Protein AF-A0A562IGA5-F1 (afdb_monomer)

Foldseek 3Di:
DDDDDDPVRVVVVVVCCVVPNDDDDDDDDDDDDDDDDDDDDDPDDPPPDDDDDADPLVLLLVLLCVVVVPPPAVCVVPVDPVVDDEQDKDKDWDDVVVSLVVQLVVQLPPPPPDPVSNVVSVVCSVSSVVSSLLLQLCSVCCVVVVDPSVVSVVVSVVVVVVVVVVCVVDPCVPPVPPAFIKMKMKGFYPCCLVAVPKDKWFFQDPDCVLPPPPDDPVVSCVVCVVGTWRWRDWDDSDSRIIMTMTRHDGQKMKTWGDQPPKAQDWDDDPPFTKQFAADPSRHRPDIFTFDWDPDPDGPHTPLVVVQVRNCVVDPPDDRDDVVNSVVSRIDGIDMDMDGPDPDD

Mean predicted aligned error: 14.2 Å

Structure (mmCIF, N/CA/C/O backbone):
data_AF-A0A562IGA5-F1
#
_entry.id   AF-A0A562IGA5-F1
#
loop_
_atom_site.group_PDB
_atom_site.id
_atom_site.type_symbol
_atom_site.label_atom_id
_atom_site.label_alt_id
_atom_site.label_comp_id
_atom_site.label_asym_id
_atom_site.label_entity_id
_atom_site.label_seq_id
_atom_site.pdbx_PDB_ins_code
_atom_site.Cartn_x
_atom_site.Cartn_y
_atom_site.Cartn_z
_atom_site.occupancy
_atom_site.B_iso_or_equiv
_atom_site.auth_seq_id
_atom_site.auth_comp_id
_atom_site.auth_asym_id
_atom_site.auth_atom_id
_atom_site.pdbx_PDB_model_num
ATOM 1 N N . MET A 1 1 ? 5.637 -11.724 -60.892 1.00 37.25 1 MET A N 1
ATOM 2 C CA . MET A 1 1 ? 4.305 -11.991 -60.306 1.00 37.25 1 MET A CA 1
ATOM 3 C C . MET A 1 1 ? 3.938 -10.819 -59.409 1.00 37.25 1 MET A C 1
ATOM 5 O O . MET A 1 1 ? 4.469 -10.709 -58.314 1.00 37.25 1 MET A O 1
ATOM 9 N N . THR A 1 2 ? 3.131 -9.883 -59.899 1.00 38.53 2 THR A N 1
ATOM 10 C CA . THR A 1 2 ? 2.748 -8.659 -59.181 1.00 38.53 2 THR A CA 1
ATOM 11 C C . THR A 1 2 ? 1.548 -8.943 -58.277 1.00 38.53 2 THR A C 1
ATOM 13 O O . THR A 1 2 ? 0.421 -9.060 -58.750 1.00 38.53 2 THR A O 1
ATOM 16 N N . GLN A 1 3 ? 1.785 -9.092 -56.970 1.00 46.22 3 GLN A N 1
ATOM 17 C CA . GLN A 1 3 ? 0.701 -9.193 -55.991 1.00 46.22 3 GLN A CA 1
ATOM 18 C C . GLN A 1 3 ? -0.061 -7.866 -55.935 1.00 46.22 3 GLN A C 1
ATOM 20 O O . GLN A 1 3 ? 0.504 -6.810 -55.652 1.00 46.22 3 GLN A O 1
ATOM 25 N N . THR A 1 4 ? -1.357 -7.913 -56.228 1.00 50.91 4 THR A N 1
ATOM 26 C CA . THR A 1 4 ? -2.238 -6.749 -56.157 1.00 50.91 4 THR A CA 1
ATOM 27 C C . THR A 1 4 ? -2.492 -6.419 -54.686 1.00 50.91 4 THR A C 1
ATOM 29 O O . THR A 1 4 ? -3.147 -7.182 -53.979 1.00 50.91 4 THR A O 1
ATOM 32 N N . MET A 1 5 ? -1.948 -5.301 -54.198 1.00 67.19 5 MET A N 1
ATOM 33 C CA . MET A 1 5 ? -2.156 -4.880 -52.810 1.00 67.19 5 MET A CA 1
ATOM 34 C C . MET A 1 5 ? -3.632 -4.565 -52.540 1.00 67.19 5 MET A C 1
ATOM 36 O O . MET A 1 5 ? -4.318 -3.950 -53.363 1.00 67.19 5 MET A O 1
ATOM 40 N N . SER A 1 6 ? -4.107 -4.954 -51.354 1.00 78.12 6 SER A N 1
ATOM 41 C CA . SER A 1 6 ? -5.452 -4.631 -50.878 1.00 78.12 6 SER A CA 1
ATOM 42 C C . SER A 1 6 ? -5.651 -3.114 -50.749 1.00 78.12 6 SER A C 1
ATOM 44 O O . SER A 1 6 ? -4.695 -2.346 -50.612 1.00 78.12 6 SER A O 1
ATOM 46 N N . ALA A 1 7 ? -6.908 -2.659 -50.766 1.00 66.50 7 ALA A N 1
ATOM 47 C CA . ALA A 1 7 ? -7.235 -1.237 -50.638 1.00 66.50 7 ALA A CA 1
ATOM 48 C C . ALA A 1 7 ? -6.661 -0.610 -49.349 1.00 66.50 7 ALA A C 1
ATOM 50 O O . ALA A 1 7 ? -6.152 0.509 -49.395 1.00 66.50 7 ALA A O 1
ATOM 51 N N . GLY A 1 8 ? -6.654 -1.360 -48.240 1.00 62.78 8 GLY A N 1
ATOM 52 C CA . GLY A 1 8 ? -6.016 -0.945 -46.987 1.00 62.78 8 GLY A CA 1
ATOM 53 C C . GLY A 1 8 ? -4.488 -0.875 -47.079 1.00 62.78 8 GLY A C 1
ATOM 54 O O . GLY A 1 8 ? -3.894 0.079 -46.584 1.00 62.78 8 GLY A O 1
ATOM 55 N N . GLY A 1 9 ? -3.852 -1.819 -47.784 1.00 72.12 9 GLY A N 1
ATOM 56 C CA . GLY A 1 9 ? -2.403 -1.805 -48.015 1.00 72.12 9 GLY A CA 1
ATOM 57 C C . GLY A 1 9 ? -1.935 -0.583 -48.811 1.00 72.12 9 GLY A C 1
ATOM 58 O O . GLY A 1 9 ? -0.902 -0.000 -48.495 1.00 72.12 9 GLY A O 1
ATOM 59 N N . ARG A 1 10 ? -2.735 -0.130 -49.786 1.00 73.50 10 ARG A N 1
ATOM 60 C CA . ARG A 1 10 ? -2.453 1.101 -50.547 1.00 73.50 10 ARG A CA 1
ATOM 61 C C . ARG A 1 10 ? -2.580 2.363 -49.695 1.00 73.50 10 ARG A C 1
ATOM 63 O O . ARG A 1 10 ? -1.755 3.263 -49.824 1.00 73.50 10 ARG A O 1
ATOM 70 N N . LEU A 1 11 ? -3.579 2.415 -48.813 1.00 67.69 11 LEU A N 1
ATOM 71 C CA . LEU A 1 11 ? -3.790 3.559 -47.924 1.00 67.69 11 LEU A CA 1
ATOM 72 C C . LEU A 1 11 ? -2.650 3.688 -46.901 1.00 67.69 11 LEU A C 1
ATOM 74 O O . LEU A 1 11 ? -2.169 4.789 -46.647 1.00 67.69 11 LEU A O 1
ATOM 78 N N . LEU A 1 12 ? -2.187 2.557 -46.357 1.00 59.69 12 LEU A N 1
ATOM 79 C CA . LEU A 1 12 ? -1.045 2.512 -45.447 1.00 59.69 12 LEU A CA 1
ATOM 80 C C . LEU A 1 12 ? 0.246 2.951 -46.154 1.00 59.69 12 LEU A C 1
ATOM 82 O O . LEU A 1 12 ? 0.964 3.792 -45.624 1.00 59.69 12 LEU A O 1
ATOM 86 N N . ALA A 1 13 ? 0.506 2.443 -47.364 1.00 69.62 13 ALA A N 1
ATOM 87 C CA . ALA A 1 13 ? 1.685 2.809 -48.149 1.00 69.62 13 ALA A CA 1
ATOM 88 C C . ALA A 1 13 ? 1.714 4.307 -48.498 1.00 69.62 13 ALA A C 1
ATOM 90 O O . ALA A 1 13 ? 2.749 4.947 -48.341 1.00 69.62 13 ALA A O 1
ATOM 91 N N . GLN A 1 14 ? 0.573 4.896 -48.880 1.00 72.69 14 GLN A N 1
ATOM 92 C CA . GLN A 1 14 ? 0.470 6.341 -49.125 1.00 72.69 14 GLN A CA 1
ATO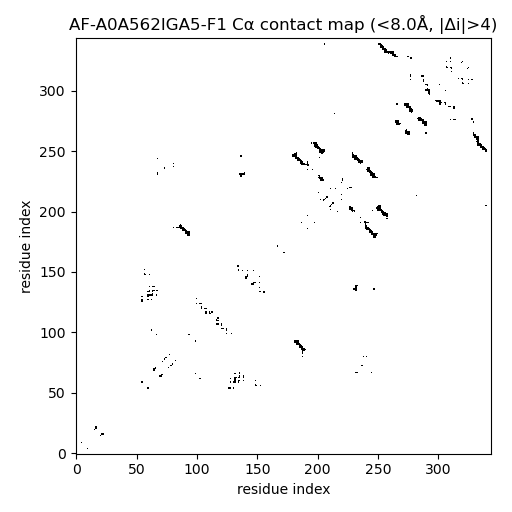M 93 C C . GLN A 1 14 ? 0.734 7.175 -47.868 1.00 72.69 14 GLN A C 1
ATOM 95 O O . GLN A 1 14 ? 1.379 8.219 -47.940 1.00 72.69 14 GLN A O 1
ATOM 100 N N . ARG A 1 15 ? 0.247 6.728 -46.704 1.00 70.00 15 ARG A N 1
ATOM 101 C CA . ARG A 1 15 ? 0.477 7.432 -45.436 1.00 70.00 15 ARG A CA 1
ATOM 102 C C . ARG A 1 15 ? 1.920 7.295 -44.960 1.00 70.00 15 ARG A C 1
ATOM 104 O O . ARG A 1 15 ? 2.452 8.262 -44.431 1.00 70.00 15 ARG A O 1
ATOM 111 N N . LEU A 1 16 ? 2.558 6.147 -45.192 1.00 60.16 16 LEU A N 1
ATOM 112 C CA . LEU A 1 16 ? 3.973 5.941 -44.885 1.00 60.16 16 LEU A CA 1
ATOM 113 C C . LEU A 1 16 ? 4.883 6.779 -45.793 1.00 60.16 16 LEU A C 1
ATOM 115 O O . LEU A 1 1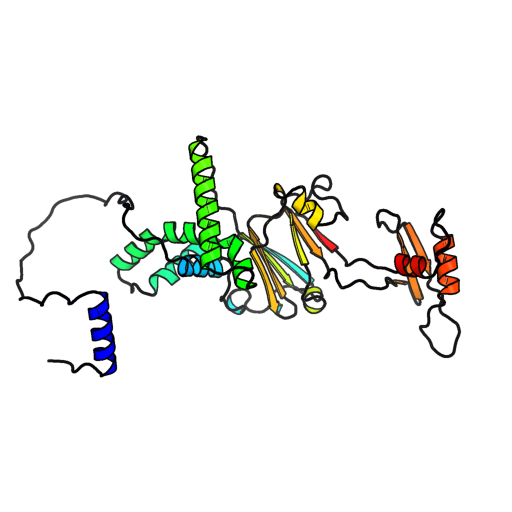6 ? 5.794 7.424 -45.286 1.00 60.16 16 LEU A O 1
ATOM 119 N N . ALA A 1 17 ? 4.609 6.830 -47.101 1.00 67.12 17 ALA A N 1
ATOM 120 C CA . ALA A 1 17 ? 5.390 7.621 -48.058 1.00 67.12 17 ALA A CA 1
ATOM 121 C C . ALA A 1 17 ? 5.339 9.129 -47.751 1.00 67.12 17 ALA A C 1
ATOM 123 O O . ALA A 1 17 ? 6.345 9.823 -47.863 1.00 67.12 17 ALA A O 1
ATOM 124 N N . ALA A 1 18 ? 4.196 9.630 -47.267 1.00 66.62 18 ALA A N 1
ATOM 125 C CA . ALA A 1 18 ? 4.059 11.020 -46.829 1.00 66.62 18 ALA A CA 1
ATOM 126 C C . ALA A 1 18 ? 4.878 11.361 -45.566 1.00 66.62 18 ALA A C 1
ATOM 128 O O . ALA A 1 18 ? 5.169 12.530 -45.331 1.00 66.62 18 ALA A O 1
ATOM 129 N N . VAL A 1 19 ? 5.227 10.361 -44.748 1.00 60.12 19 VAL A N 1
ATOM 130 C CA . VAL A 1 19 ? 5.958 10.545 -43.481 1.00 60.12 19 VAL A CA 1
ATOM 131 C C . VAL A 1 19 ? 7.453 10.260 -43.638 1.00 60.12 19 VAL A C 1
ATOM 133 O O . VAL A 1 19 ? 8.264 10.895 -42.972 1.00 60.12 19 VAL A O 1
ATOM 136 N N . LEU A 1 20 ? 7.825 9.319 -44.509 1.00 61.78 20 LEU A N 1
ATOM 137 C CA . LEU A 1 20 ? 9.194 8.801 -44.621 1.00 61.78 20 LEU A CA 1
ATOM 138 C C . LEU A 1 20 ? 9.892 9.153 -45.947 1.00 61.78 20 LEU A C 1
ATOM 140 O O . LEU A 1 20 ? 11.088 8.902 -46.072 1.00 61.78 20 LEU A O 1
ATOM 144 N N . GLY A 1 21 ? 9.184 9.761 -46.906 1.00 55.28 21 GLY A N 1
ATOM 145 C CA . GLY A 1 21 ? 9.674 9.969 -48.272 1.00 55.28 21 GLY A CA 1
ATOM 146 C C . GLY A 1 21 ? 9.635 8.686 -49.115 1.00 55.28 21 GLY A C 1
ATOM 147 O O . GLY A 1 21 ? 9.519 7.580 -48.582 1.00 55.28 21 GLY A O 1
ATOM 148 N N . ASP A 1 22 ? 9.694 8.827 -50.444 1.00 48.28 22 ASP A N 1
ATOM 149 C CA . ASP A 1 22 ? 9.668 7.678 -51.359 1.00 48.28 22 ASP A CA 1
ATOM 150 C C . ASP A 1 22 ? 10.958 6.840 -51.247 1.00 48.28 22 ASP A C 1
ATOM 152 O O . ASP A 1 22 ? 12.060 7.399 -51.228 1.00 48.28 22 ASP A O 1
ATOM 156 N N . PRO A 1 23 ? 10.863 5.497 -51.206 1.00 52.50 23 PRO A N 1
ATOM 157 C CA . PRO A 1 23 ? 12.040 4.641 -51.205 1.00 52.50 23 PRO A CA 1
ATOM 158 C C . PRO A 1 23 ? 12.754 4.686 -52.570 1.00 52.50 23 PRO A C 1
ATOM 160 O O . PRO A 1 23 ? 12.096 4.790 -53.610 1.00 52.50 23 PRO A O 1
ATOM 163 N N . PRO A 1 24 ? 14.094 4.561 -52.610 1.00 42.72 24 PRO A N 1
ATOM 164 C CA . PRO A 1 24 ? 14.826 4.531 -53.869 1.00 42.72 24 PRO A CA 1
ATOM 165 C C . PRO A 1 24 ? 14.447 3.296 -54.700 1.00 42.72 24 PRO A C 1
ATOM 167 O O . PRO A 1 24 ? 14.255 2.198 -54.173 1.00 42.72 24 PRO A O 1
ATOM 170 N N . ALA A 1 25 ? 14.354 3.487 -56.017 1.00 37.34 25 ALA A N 1
ATOM 171 C CA . ALA A 1 25 ? 14.032 2.438 -56.976 1.00 37.34 25 ALA A CA 1
ATOM 172 C C . ALA A 1 25 ? 15.044 1.280 -56.901 1.00 37.34 25 ALA A C 1
ATOM 174 O O . ALA A 1 25 ? 16.256 1.490 -56.978 1.00 37.34 25 ALA A O 1
ATOM 175 N N . ALA A 1 26 ? 14.538 0.051 -56.777 1.00 37.44 26 ALA A N 1
ATOM 176 C CA . ALA A 1 26 ? 15.343 -1.163 -56.782 1.00 37.44 26 ALA A CA 1
ATOM 177 C C . ALA A 1 26 ? 16.008 -1.362 -58.157 1.00 37.44 26 ALA A C 1
ATOM 179 O O . ALA A 1 26 ? 15.354 -1.731 -59.132 1.00 37.44 26 ALA A O 1
ATOM 180 N N . GLY A 1 27 ? 17.313 -1.100 -58.227 1.00 33.88 27 GLY A N 1
ATOM 181 C CA . GLY A 1 27 ? 18.157 -1.379 -59.383 1.00 33.88 27 GLY A CA 1
ATOM 182 C C . GLY A 1 27 ? 18.887 -2.715 -59.241 1.00 33.88 27 GLY A C 1
ATOM 183 O O . GLY A 1 27 ? 19.696 -2.865 -58.335 1.00 33.88 27 GLY A O 1
ATOM 184 N N . GLY A 1 28 ? 18.573 -3.638 -60.155 1.00 33.50 28 GLY A N 1
ATOM 185 C CA . GLY A 1 28 ? 19.465 -4.601 -60.820 1.00 33.50 28 GLY A CA 1
ATOM 186 C C . GLY A 1 28 ? 20.445 -5.450 -60.003 1.00 33.50 28 GLY A C 1
ATOM 187 O O . GLY A 1 28 ? 21.439 -4.951 -59.486 1.00 33.50 28 GLY A O 1
ATOM 188 N N . ASP A 1 29 ? 20.219 -6.766 -60.050 1.00 35.41 29 ASP A N 1
ATOM 189 C CA . ASP A 1 29 ? 21.146 -7.833 -59.666 1.00 35.41 29 ASP A CA 1
ATOM 190 C C . ASP A 1 29 ? 22.583 -7.622 -60.172 1.00 35.41 29 ASP A C 1
ATOM 192 O O . ASP A 1 29 ? 22.844 -7.520 -61.372 1.00 35.41 29 ASP A O 1
ATOM 196 N N . GLY A 1 30 ? 23.528 -7.675 -59.235 1.00 31.23 30 GLY A N 1
ATOM 197 C CA . GLY A 1 30 ? 24.957 -7.808 -59.488 1.00 31.23 30 GLY A CA 1
ATOM 198 C C . GLY A 1 30 ? 25.571 -8.743 -58.453 1.00 31.23 30 GLY A C 1
ATOM 199 O O . GLY A 1 30 ? 25.972 -8.314 -57.375 1.00 31.23 30 GLY A O 1
ATOM 200 N N . LEU A 1 31 ? 25.621 -10.037 -58.776 1.00 32.97 31 LEU A N 1
ATOM 201 C CA . LEU A 1 31 ? 26.362 -11.053 -58.028 1.00 32.97 31 LEU A CA 1
ATOM 202 C C . LEU A 1 31 ? 27.853 -10.679 -57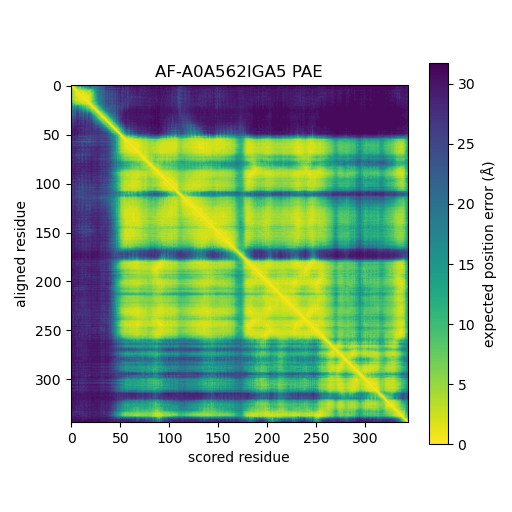.985 1.00 32.97 31 LEU A C 1
ATOM 204 O O . LEU A 1 31 ? 28.543 -10.765 -58.999 1.00 32.97 31 LEU A O 1
ATOM 208 N N . VAL A 1 32 ? 28.362 -10.312 -56.807 1.00 34.19 32 VAL A N 1
ATOM 209 C CA . VAL A 1 32 ? 29.804 -10.205 -56.541 1.00 34.19 32 VAL A CA 1
ATOM 210 C C . VAL A 1 32 ? 30.231 -11.382 -55.663 1.00 34.19 32 VAL A C 1
ATOM 212 O O . VAL A 1 32 ? 29.696 -11.602 -54.578 1.00 34.19 32 VAL A O 1
ATOM 215 N N . ALA A 1 33 ? 31.181 -12.162 -56.179 1.00 30.86 33 ALA A N 1
ATOM 216 C CA . ALA A 1 33 ? 31.779 -13.340 -55.553 1.00 30.86 33 ALA A CA 1
ATOM 217 C C . ALA A 1 33 ? 32.635 -12.993 -54.307 1.00 30.86 33 ALA A C 1
ATOM 219 O O . ALA A 1 33 ? 33.104 -11.860 -54.180 1.00 30.86 33 ALA A O 1
ATOM 220 N N . PRO A 1 34 ? 32.876 -13.950 -53.383 1.00 39.12 34 PRO A N 1
ATOM 221 C CA . PRO A 1 34 ? 33.462 -13.660 -52.078 1.00 39.12 34 PRO A CA 1
ATOM 222 C C . PRO A 1 34 ? 34.998 -13.624 -52.130 1.00 39.12 34 PRO A C 1
ATOM 224 O O . PRO A 1 34 ? 35.642 -14.612 -52.479 1.00 39.12 34 PRO A O 1
ATOM 227 N N . ALA A 1 35 ? 35.596 -12.505 -51.715 1.00 33.91 35 ALA A N 1
ATOM 228 C CA . ALA A 1 35 ? 37.025 -12.417 -51.412 1.00 33.91 35 ALA A CA 1
ATOM 229 C C . ALA A 1 35 ? 37.261 -12.667 -49.912 1.00 33.91 35 ALA A C 1
ATOM 231 O O . ALA A 1 35 ? 36.563 -12.130 -49.052 1.00 33.91 35 ALA A O 1
ATOM 232 N N . GLY A 1 36 ? 38.210 -13.553 -49.611 1.00 29.23 36 GLY A N 1
ATOM 233 C CA . GLY A 1 36 ? 38.414 -14.144 -48.293 1.00 29.23 36 GLY A CA 1
ATOM 234 C C . GLY A 1 36 ? 39.191 -13.311 -47.264 1.00 29.23 36 GLY A C 1
ATOM 235 O O . GLY A 1 36 ? 40.009 -12.464 -47.593 1.00 29.23 36 GLY A O 1
ATOM 236 N N . ARG A 1 37 ? 38.930 -13.692 -46.003 1.00 36.88 37 ARG A N 1
ATOM 237 C CA . ARG A 1 37 ? 39.769 -13.714 -44.782 1.00 36.88 37 ARG A CA 1
ATOM 238 C C . ARG A 1 37 ? 40.695 -12.528 -44.449 1.00 36.88 37 ARG A C 1
ATOM 240 O O . ARG A 1 37 ? 41.798 -12.434 -44.966 1.00 36.88 37 ARG A O 1
ATOM 247 N N . ALA A 1 38 ? 40.357 -11.853 -43.348 1.00 29.47 38 ALA A N 1
ATOM 248 C CA . ALA A 1 38 ? 41.222 -11.578 -42.184 1.00 29.47 38 ALA A CA 1
ATOM 249 C C . ALA A 1 38 ? 40.277 -11.205 -41.015 1.00 29.47 38 ALA A C 1
ATOM 251 O O . ALA A 1 38 ? 39.321 -10.472 -41.221 1.00 29.47 38 ALA A O 1
ATOM 252 N N . GLY A 1 39 ? 40.316 -11.837 -39.842 1.00 28.80 39 GLY A N 1
ATOM 253 C CA . GLY A 1 39 ? 41.332 -11.586 -38.823 1.00 28.80 39 GLY A CA 1
ATOM 254 C C . GLY A 1 39 ? 40.825 -10.535 -37.822 1.00 28.80 39 GLY A C 1
ATOM 255 O O . GLY A 1 39 ? 40.939 -9.350 -38.084 1.00 28.80 39 GLY A O 1
ATOM 256 N N . SER A 1 40 ? 40.258 -11.006 -36.703 1.00 35.75 40 SER A N 1
ATOM 257 C CA . SER A 1 40 ? 40.104 -10.329 -35.397 1.00 35.75 40 SER A CA 1
ATOM 258 C C . SER A 1 40 ? 39.633 -8.863 -35.335 1.00 35.75 40 SER A C 1
ATOM 260 O O . SER A 1 40 ? 40.421 -7.947 -35.542 1.00 35.75 40 SER A O 1
ATOM 262 N N . ALA A 1 41 ? 38.423 -8.652 -34.812 1.00 28.62 41 ALA A N 1
ATOM 263 C CA . ALA A 1 41 ? 38.168 -7.663 -33.760 1.00 28.62 41 ALA A CA 1
ATOM 264 C C . ALA A 1 41 ? 36.773 -7.905 -33.167 1.00 28.62 41 ALA A C 1
ATOM 266 O O . ALA A 1 41 ? 35.763 -7.794 -33.859 1.00 28.62 41 ALA A O 1
ATOM 267 N N . THR A 1 42 ? 36.709 -8.219 -31.874 1.00 31.41 42 THR A N 1
ATOM 268 C CA . THR A 1 42 ? 35.528 -7.924 -31.056 1.00 31.41 42 THR A CA 1
ATOM 269 C C . THR A 1 42 ? 35.176 -6.455 -31.298 1.00 31.41 42 THR A C 1
ATOM 271 O O . THR A 1 42 ? 36.068 -5.621 -31.108 1.00 31.41 42 THR A O 1
ATOM 274 N N . PRO A 1 43 ? 33.953 -6.080 -31.715 1.00 36.50 43 PRO A N 1
ATOM 275 C CA . PRO A 1 43 ? 33.607 -4.677 -31.697 1.00 36.50 43 PRO A CA 1
ATOM 276 C C . PRO A 1 43 ? 33.546 -4.281 -30.225 1.00 36.50 43 PRO A C 1
ATOM 278 O O . PRO A 1 43 ? 32.678 -4.711 -29.464 1.00 36.50 43 PRO A O 1
ATOM 281 N N . ALA A 1 44 ? 34.564 -3.523 -29.828 1.00 31.62 44 ALA A N 1
ATOM 282 C CA . ALA A 1 44 ? 34.576 -2.715 -28.633 1.00 31.62 44 ALA A CA 1
ATOM 283 C C . ALA A 1 44 ? 33.215 -2.034 -28.482 1.00 31.62 44 ALA A C 1
ATOM 285 O O . ALA A 1 44 ? 32.643 -1.585 -29.477 1.00 31.62 44 ALA A O 1
ATOM 286 N N . ALA A 1 45 ? 32.731 -1.983 -27.240 1.00 38.56 45 ALA A N 1
ATOM 287 C CA . ALA A 1 45 ? 31.571 -1.214 -26.824 1.00 38.56 45 ALA A CA 1
ATOM 288 C C . ALA A 1 45 ? 31.531 0.111 -27.593 1.00 38.56 45 ALA A C 1
ATOM 290 O O . ALA A 1 45 ? 32.326 1.023 -27.346 1.00 38.56 45 ALA A O 1
ATOM 291 N N . ALA A 1 46 ? 30.653 0.166 -28.593 1.00 34.09 46 ALA A N 1
ATOM 292 C CA . ALA A 1 46 ? 30.444 1.365 -29.364 1.00 34.09 46 ALA A CA 1
ATOM 293 C C . ALA A 1 46 ? 29.943 2.417 -28.378 1.00 34.09 46 ALA A C 1
ATOM 295 O O . ALA A 1 46 ? 28.945 2.203 -27.689 1.00 34.09 46 ALA A O 1
ATOM 296 N N . LYS A 1 47 ? 30.674 3.532 -28.287 1.00 38.12 47 LYS A N 1
ATOM 297 C CA . LYS A 1 47 ? 30.176 4.786 -27.721 1.00 38.12 47 LYS A CA 1
ATOM 298 C C . LYS A 1 47 ? 28.730 4.958 -28.189 1.00 38.12 47 LYS A C 1
ATOM 300 O O . LYS A 1 47 ? 28.517 5.151 -29.384 1.00 38.12 47 LYS A O 1
ATOM 305 N N . ALA A 1 48 ? 27.772 4.875 -27.265 1.00 37.75 48 ALA A N 1
ATOM 306 C CA . ALA A 1 48 ? 26.398 5.299 -27.494 1.00 37.75 48 ALA A CA 1
ATOM 307 C C . ALA A 1 48 ? 26.453 6.796 -27.827 1.00 37.75 48 ALA A C 1
ATOM 309 O O . ALA A 1 48 ? 26.610 7.648 -26.953 1.00 37.75 48 ALA A O 1
ATOM 310 N N . GLY A 1 49 ? 26.524 7.078 -29.125 1.00 34.91 49 GLY A N 1
ATOM 311 C CA . GLY A 1 49 ? 26.770 8.395 -29.674 1.00 34.91 49 GLY A CA 1
ATOM 312 C C . GLY A 1 49 ? 25.568 9.300 -29.464 1.00 34.91 49 GLY A C 1
ATOM 313 O O . GLY A 1 49 ? 24.422 8.895 -29.645 1.00 34.91 49 GLY A O 1
ATOM 314 N N . ALA A 1 50 ? 25.863 10.547 -29.109 1.00 41.00 50 ALA A N 1
ATOM 315 C CA . ALA A 1 50 ? 24.954 11.674 -29.201 1.00 41.00 50 ALA A CA 1
ATOM 316 C C . ALA A 1 50 ? 24.280 11.697 -30.587 1.00 41.00 50 ALA A C 1
ATOM 318 O O . ALA A 1 50 ? 24.931 11.989 -31.588 1.00 41.00 50 ALA A O 1
ATOM 319 N N . GLY A 1 51 ? 22.996 11.341 -30.648 1.00 47.88 51 GLY A N 1
ATOM 320 C CA . GLY A 1 51 ? 22.215 11.363 -31.888 1.00 47.88 51 GLY A CA 1
ATOM 321 C C . GLY A 1 51 ? 20.966 10.483 -31.886 1.00 47.88 51 GLY A C 1
ATOM 322 O O . GLY A 1 51 ? 20.070 10.722 -32.688 1.00 47.88 51 GLY A O 1
ATOM 323 N N . GLU A 1 52 ? 20.859 9.502 -30.988 1.00 58.44 52 GLU A N 1
ATOM 324 C CA . GLU A 1 52 ? 19.660 8.659 -30.911 1.00 58.44 52 GLU A CA 1
ATOM 325 C C . GLU A 1 52 ? 18.591 9.296 -30.001 1.00 58.44 52 GLU A C 1
ATOM 327 O O . GLU A 1 52 ? 18.894 9.611 -28.835 1.00 58.44 52 GLU A O 1
ATOM 332 N N . PRO A 1 53 ? 17.356 9.513 -30.506 1.00 65.88 53 PRO A N 1
ATOM 333 C CA . PRO A 1 53 ? 16.320 10.240 -29.781 1.00 65.88 53 PRO A CA 1
ATOM 334 C C . PRO A 1 53 ? 16.029 9.600 -28.415 1.00 65.88 53 PRO A C 1
ATOM 336 O O . PRO A 1 53 ? 16.197 8.388 -28.242 1.00 65.88 53 PRO A O 1
ATOM 339 N N . PRO A 1 54 ? 15.629 10.400 -27.410 1.00 76.38 54 PRO A N 1
ATOM 340 C CA . PRO A 1 54 ? 15.192 9.869 -26.128 1.00 76.38 54 PRO A CA 1
ATOM 341 C C . PRO A 1 54 ? 14.043 8.884 -26.291 1.00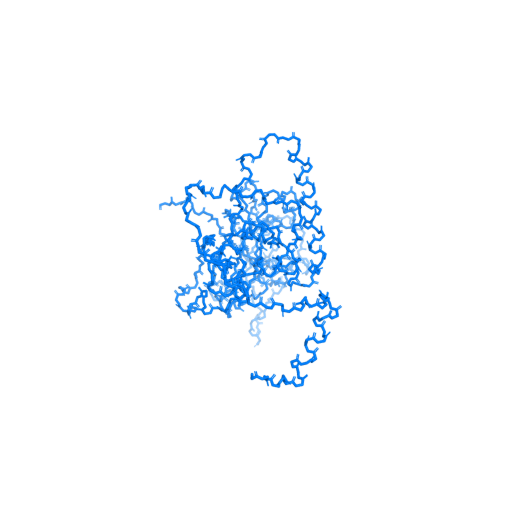 76.38 54 PRO A C 1
ATOM 343 O O . PRO A 1 54 ? 13.224 8.998 -27.205 1.00 76.38 54 PRO A O 1
ATOM 346 N N . LEU A 1 55 ? 14.012 7.897 -25.390 1.00 84.19 55 LEU A N 1
ATOM 347 C CA . LEU A 1 55 ? 12.883 6.989 -25.286 1.00 84.19 55 LEU A CA 1
ATOM 348 C C . LEU A 1 55 ? 11.628 7.846 -25.062 1.00 84.19 55 LEU A C 1
ATOM 350 O O . LEU A 1 55 ? 11.657 8.683 -24.160 1.00 84.19 55 LEU A O 1
ATOM 354 N N . PRO A 1 56 ? 10.553 7.676 -25.850 1.00 90.50 56 PRO A N 1
ATOM 355 C CA . PRO A 1 56 ? 9.343 8.459 -25.647 1.00 90.50 56 PRO A CA 1
ATOM 356 C C . PRO A 1 56 ? 8.810 8.296 -24.219 1.00 90.50 56 PRO A C 1
ATOM 358 O O . PRO A 1 56 ? 8.745 7.173 -23.714 1.00 90.50 56 PRO A O 1
ATOM 361 N N . ASP A 1 57 ? 8.363 9.388 -23.600 1.00 90.62 57 ASP A N 1
ATOM 362 C CA . ASP A 1 57 ? 7.958 9.421 -22.183 1.00 90.62 57 ASP A CA 1
ATOM 363 C C . ASP A 1 57 ? 6.871 8.399 -21.844 1.00 90.62 57 ASP A C 1
ATOM 365 O O . ASP A 1 57 ? 6.887 7.752 -20.797 1.00 90.62 57 ASP A O 1
ATOM 369 N N . TYR A 1 58 ? 5.932 8.197 -22.772 1.00 91.62 58 TYR A N 1
ATOM 370 C CA . TYR A 1 58 ? 4.904 7.172 -22.634 1.00 91.62 58 TYR A CA 1
ATOM 371 C C . TYR A 1 58 ? 5.501 5.765 -22.509 1.00 91.62 58 TYR A C 1
ATOM 373 O O . TYR A 1 58 ? 5.024 4.970 -21.702 1.00 91.62 58 TYR A O 1
ATOM 381 N N . VAL A 1 59 ? 6.557 5.453 -23.266 1.00 91.56 59 VAL A N 1
ATOM 382 C CA . VAL A 1 59 ? 7.219 4.144 -23.207 1.00 91.56 59 VAL A CA 1
ATOM 383 C C . VAL A 1 59 ? 7.954 3.989 -21.878 1.00 91.56 59 VAL A C 1
ATOM 385 O O . VAL A 1 59 ? 7.768 2.969 -21.219 1.00 91.56 59 VAL A O 1
ATOM 388 N N . ALA A 1 60 ? 8.707 5.004 -21.436 1.00 91.94 60 ALA A N 1
ATOM 389 C CA . ALA A 1 60 ? 9.358 4.995 -20.122 1.00 91.94 60 ALA A CA 1
ATOM 390 C C . ALA A 1 60 ? 8.341 4.757 -18.990 1.00 91.94 60 ALA A C 1
ATOM 392 O O . ALA A 1 60 ? 8.527 3.886 -18.138 1.00 91.94 60 ALA A O 1
ATOM 393 N N . HIS A 1 61 ? 7.205 5.456 -19.043 1.00 93.38 61 HIS A N 1
ATOM 394 C CA . HIS A 1 61 ? 6.124 5.304 -18.078 1.00 93.38 61 HIS A CA 1
ATOM 395 C C . HIS A 1 61 ? 5.470 3.910 -18.108 1.00 93.38 61 HIS A C 1
ATOM 397 O O . HIS A 1 61 ? 5.164 3.347 -17.055 1.00 93.38 61 HIS A O 1
ATOM 403 N N . VAL A 1 62 ? 5.244 3.326 -19.291 1.00 92.81 62 VAL A N 1
ATOM 404 C CA . VAL A 1 62 ? 4.691 1.963 -19.420 1.00 92.81 62 VAL A CA 1
ATOM 405 C C . VAL A 1 62 ? 5.657 0.915 -18.867 1.00 92.81 62 VAL A C 1
ATOM 407 O O . VAL A 1 62 ? 5.221 0.016 -18.147 1.00 92.81 62 VAL A O 1
AT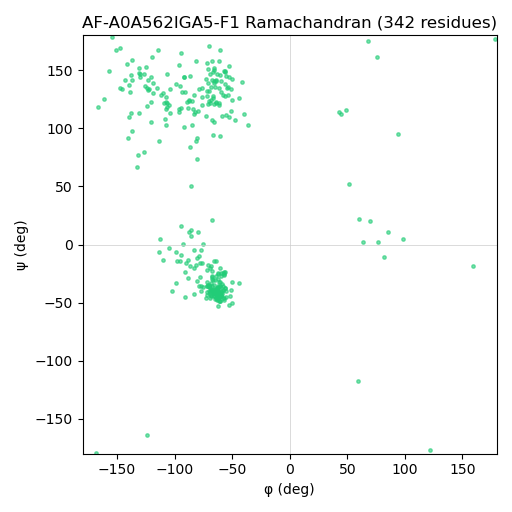OM 410 N N . LEU A 1 63 ? 6.958 1.048 -19.129 1.00 92.56 63 LEU A N 1
ATOM 411 C CA . LEU A 1 63 ? 7.967 0.158 -18.551 1.00 92.56 63 LEU A CA 1
ATOM 412 C C . LEU A 1 63 ? 7.979 0.260 -17.018 1.00 92.56 63 LEU A C 1
ATOM 414 O O . LEU A 1 63 ? 7.902 -0.762 -16.339 1.00 92.56 63 LEU A O 1
ATOM 418 N N . ALA A 1 64 ? 7.947 1.479 -16.469 1.00 93.31 64 ALA A N 1
ATOM 419 C CA . ALA A 1 64 ? 7.857 1.704 -15.025 1.00 93.31 64 ALA A CA 1
ATOM 420 C C . ALA A 1 64 ? 6.577 1.101 -14.409 1.00 93.31 64 ALA A C 1
ATOM 422 O O . ALA A 1 64 ? 6.591 0.557 -13.303 1.00 93.31 64 ALA A O 1
ATOM 423 N N . ARG A 1 65 ? 5.446 1.141 -15.128 1.00 94.38 65 ARG A N 1
ATOM 424 C CA . ARG A 1 65 ? 4.204 0.472 -14.705 1.00 94.38 65 ARG A CA 1
ATOM 425 C C . ARG A 1 65 ? 4.380 -1.038 -14.578 1.00 94.38 65 ARG A C 1
ATOM 427 O O . ARG A 1 65 ? 3.913 -1.611 -13.590 1.00 94.38 65 ARG A O 1
ATOM 434 N N . TRP A 1 66 ? 5.030 -1.678 -15.544 1.00 92.06 66 TRP A N 1
ATOM 435 C CA . TRP A 1 66 ? 5.295 -3.117 -15.501 1.00 92.06 66 TRP A CA 1
ATOM 436 C C . TRP A 1 66 ? 6.299 -3.503 -14.419 1.00 92.06 66 TRP A C 1
ATOM 438 O O . TRP A 1 66 ? 6.112 -4.536 -13.780 1.00 92.06 66 TRP A O 1
ATOM 448 N N . ASP A 1 67 ? 7.280 -2.650 -14.126 1.00 91.50 67 ASP A N 1
ATOM 449 C CA . ASP A 1 67 ? 8.199 -2.840 -12.996 1.00 91.50 67 ASP A CA 1
ATOM 450 C C . ASP A 1 67 ? 7.474 -2.826 -11.644 1.00 91.50 67 ASP A C 1
ATOM 452 O O . ASP A 1 67 ? 7.848 -3.532 -10.707 1.00 91.50 67 ASP A O 1
ATOM 456 N N . LEU A 1 68 ? 6.369 -2.084 -11.559 1.00 93.50 68 LEU A N 1
ATOM 457 C CA . LEU A 1 68 ? 5.443 -2.113 -10.428 1.00 93.50 68 LEU A CA 1
ATOM 458 C C . LEU A 1 68 ? 4.361 -3.190 -10.559 1.00 93.50 68 LEU A C 1
ATOM 460 O O . LEU A 1 68 ? 3.419 -3.215 -9.764 1.00 93.50 68 LEU A O 1
ATOM 464 N N . LEU A 1 69 ? 4.495 -4.103 -11.523 1.00 92.25 69 LEU A N 1
ATOM 465 C CA . LEU A 1 69 ? 3.601 -5.225 -11.819 1.00 92.25 69 LEU A CA 1
ATOM 466 C C . LEU A 1 69 ? 2.172 -4.802 -12.185 1.00 92.25 69 LEU A C 1
ATOM 468 O O . LEU A 1 69 ? 1.219 -5.568 -11.978 1.00 92.25 69 LEU A O 1
ATOM 472 N N . HIS A 1 70 ? 1.975 -3.562 -12.633 1.00 91.62 70 HIS A N 1
ATOM 473 C CA . HIS A 1 70 ? 0.693 -3.166 -13.203 1.00 91.62 70 HIS A CA 1
ATOM 474 C C . HIS A 1 70 ? 0.449 -3.939 -14.489 1.00 91.62 70 HIS A C 1
ATOM 476 O O . HIS A 1 70 ? 1.383 -4.385 -15.148 1.00 91.62 70 HIS A O 1
ATOM 482 N N . ASP A 1 71 ? -0.828 -4.144 -14.804 1.00 87.56 71 ASP A N 1
ATOM 483 C CA . ASP A 1 71 ? -1.264 -4.856 -16.008 1.00 87.56 71 ASP A CA 1
ATOM 484 C C . ASP A 1 71 ? -0.836 -6.338 -16.071 1.00 87.56 71 ASP A C 1
ATOM 486 O O . ASP A 1 71 ? -1.195 -7.044 -17.008 1.00 87.56 71 ASP A O 1
ATOM 490 N N . VAL A 1 72 ? -0.167 -6.850 -15.028 1.00 85.94 72 VAL A N 1
ATOM 491 C CA . VAL A 1 72 ? 0.075 -8.278 -14.807 1.00 85.94 72 VAL A CA 1
ATOM 492 C C . VAL A 1 72 ? -1.152 -8.877 -14.113 1.00 85.94 72 VAL A C 1
ATOM 494 O O . VAL A 1 72 ? -1.471 -8.487 -12.982 1.00 85.94 72 VAL A O 1
ATOM 497 N N . PRO A 1 73 ? -1.874 -9.823 -14.746 1.00 83.81 73 PRO A N 1
ATOM 498 C CA . PRO A 1 73 ? -3.049 -10.422 -14.129 1.00 83.81 73 PRO A CA 1
ATOM 499 C C . PRO A 1 73 ? -2.697 -11.114 -12.811 1.00 83.81 73 PRO A C 1
ATOM 501 O O . PRO A 1 73 ? -1.688 -11.810 -12.718 1.00 83.81 73 PRO A O 1
ATOM 504 N N . PHE A 1 74 ? -3.571 -10.986 -11.808 1.00 76.56 74 PHE A N 1
ATOM 505 C CA . PHE A 1 74 ? -3.320 -11.492 -10.452 1.00 76.56 74 PHE A CA 1
ATOM 506 C C . PHE A 1 74 ? -2.872 -12.958 -10.412 1.00 76.56 74 PHE A C 1
ATOM 508 O O . PHE A 1 74 ? -1.951 -13.287 -9.674 1.00 76.56 74 PHE A O 1
ATOM 515 N N . ARG A 1 75 ? -3.458 -13.809 -11.264 1.00 83.44 75 ARG A N 1
ATOM 516 C CA . ARG A 1 75 ? -3.126 -15.239 -11.380 1.00 83.44 75 ARG A CA 1
ATOM 517 C C . ARG A 1 75 ? -1.648 -15.523 -11.693 1.00 83.44 75 ARG A C 1
ATOM 519 O O . ARG A 1 75 ? -1.177 -16.614 -11.408 1.00 83.44 75 ARG A O 1
ATOM 526 N N . TYR A 1 76 ? -0.931 -14.565 -12.288 1.00 82.50 76 TYR A N 1
ATOM 527 C CA . TYR A 1 76 ? 0.506 -14.675 -12.560 1.00 82.50 76 TYR A CA 1
ATOM 528 C C . TYR A 1 76 ? 1.371 -14.225 -11.378 1.00 82.50 76 TYR A C 1
ATOM 530 O O . TYR A 1 76 ? 2.541 -14.580 -11.318 1.00 82.50 76 TYR A O 1
ATOM 538 N N . LEU A 1 77 ? 0.805 -13.461 -10.439 1.00 79.00 77 LEU A N 1
ATOM 539 C CA . LEU A 1 77 ? 1.481 -13.033 -9.212 1.00 79.00 77 LEU A CA 1
ATOM 540 C C . LEU A 1 77 ? 1.246 -14.034 -8.079 1.00 79.00 77 LEU A C 1
ATOM 542 O O . LEU A 1 77 ? 2.169 -14.411 -7.366 1.00 79.00 77 LEU A O 1
ATOM 546 N N . VAL A 1 78 ? -0.006 -14.465 -7.920 1.00 77.25 78 VAL A N 1
ATOM 547 C CA . VAL A 1 78 ? -0.437 -15.465 -6.946 1.00 77.25 78 VAL A CA 1
ATOM 548 C C . VAL A 1 78 ? -1.461 -16.369 -7.643 1.00 77.25 78 VAL A C 1
ATOM 550 O O . VAL A 1 78 ? -2.570 -15.907 -7.919 1.00 77.25 78 VAL A O 1
ATOM 553 N N . PRO A 1 79 ? -1.124 -17.642 -7.936 1.00 73.88 79 PRO A N 1
ATOM 554 C CA . PRO A 1 79 ? -2.014 -18.549 -8.667 1.00 73.88 79 PRO A CA 1
ATOM 555 C C . PRO A 1 79 ? -3.399 -18.711 -8.026 1.00 73.88 79 PRO A C 1
ATOM 557 O O . PRO A 1 79 ? -4.407 -18.704 -8.728 1.00 73.88 79 PRO A O 1
ATOM 560 N N . ASP A 1 80 ? -3.453 -18.795 -6.693 1.00 75.69 80 ASP A N 1
ATOM 561 C CA . ASP A 1 80 ? -4.687 -18.761 -5.904 1.00 75.69 80 ASP A CA 1
ATOM 562 C C . ASP A 1 80 ? -4.422 -18.049 -4.568 1.00 75.69 80 ASP A C 1
ATOM 564 O O . ASP A 1 80 ? -3.448 -18.339 -3.869 1.00 75.69 80 ASP A O 1
ATOM 568 N N . ALA A 1 81 ? -5.309 -17.130 -4.182 1.00 71.25 81 ALA A N 1
ATOM 569 C CA . ALA A 1 81 ? -5.255 -16.435 -2.898 1.00 71.25 81 ALA A CA 1
ATOM 570 C C . ALA A 1 81 ? -5.264 -17.391 -1.688 1.00 71.25 81 ALA A C 1
ATOM 572 O O . ALA A 1 81 ? -4.741 -17.037 -0.633 1.00 71.25 81 ALA A O 1
ATOM 573 N N . ARG A 1 82 ? -5.829 -18.598 -1.820 1.00 78.50 82 ARG A N 1
ATOM 574 C CA . ARG A 1 82 ? -5.857 -19.634 -0.772 1.00 78.50 82 ARG A CA 1
ATOM 575 C C . ARG A 1 82 ? -4.484 -20.234 -0.473 1.00 78.50 82 ARG A C 1
ATOM 577 O O . ARG A 1 82 ? -4.314 -20.814 0.593 1.00 78.50 82 ARG A O 1
ATOM 584 N N . LEU A 1 83 ? -3.512 -20.073 -1.373 1.00 77.88 83 LEU A N 1
ATOM 585 C CA . LEU A 1 83 ? -2.127 -20.495 -1.135 1.00 77.88 83 LEU A CA 1
ATOM 586 C C . LEU A 1 83 ? -1.418 -19.599 -0.110 1.00 77.88 83 LEU A C 1
ATOM 588 O O . LEU A 1 83 ? -0.407 -19.991 0.470 1.00 77.88 83 LEU A O 1
ATOM 592 N N . LEU A 1 84 ? -1.951 -18.401 0.146 1.00 83.81 84 LEU A N 1
ATOM 593 C CA . LEU A 1 84 ? -1.520 -17.575 1.264 1.00 83.81 84 LEU A CA 1
ATOM 594 C C . LEU A 1 84 ? -2.261 -18.031 2.534 1.00 83.81 84 LEU A C 1
ATOM 596 O O . LEU A 1 84 ? -3.496 -18.101 2.521 1.00 83.81 84 LEU A O 1
ATOM 600 N N . PRO A 1 85 ? -1.558 -18.307 3.649 1.00 87.06 85 PRO A N 1
ATOM 601 C CA . PRO A 1 85 ? -2.208 -18.608 4.921 1.00 87.06 85 PRO A CA 1
ATOM 602 C C . PRO A 1 85 ? -3.218 -17.514 5.311 1.00 87.06 85 PRO A C 1
ATOM 604 O O . PRO A 1 85 ? -2.995 -16.340 4.991 1.00 87.06 85 PRO A O 1
ATOM 607 N N . PRO A 1 86 ? -4.353 -17.865 5.940 1.00 88.69 86 PRO A N 1
ATOM 608 C CA . PRO A 1 86 ? -5.293 -16.861 6.428 1.00 88.69 86 PRO A CA 1
ATOM 609 C C . PRO A 1 86 ? -4.628 -16.008 7.509 1.00 88.69 86 PRO A C 1
ATOM 611 O O . PRO A 1 86 ? -3.790 -16.514 8.250 1.00 88.69 86 PRO A O 1
ATOM 614 N N . GLU A 1 87 ? -4.996 -14.727 7.565 1.00 91.00 87 GLU A N 1
ATOM 615 C CA . GLU A 1 87 ? -4.442 -13.748 8.510 1.00 91.00 87 GLU A CA 1
ATOM 616 C C . GLU A 1 87 ? -2.907 -13.716 8.509 1.00 91.00 87 GLU A C 1
ATOM 618 O O . GLU A 1 87 ? -2.249 -13.843 9.540 1.00 91.00 87 GLU A O 1
ATOM 623 N N . SER A 1 88 ? -2.322 -13.565 7.317 1.00 91.19 88 SER A N 1
ATOM 624 C CA . SER A 1 88 ? -0.870 -13.530 7.149 1.00 91.19 88 SER A CA 1
ATOM 625 C C . SER A 1 88 ? -0.397 -12.354 6.306 1.00 91.19 88 SER A C 1
ATOM 627 O O . SER A 1 88 ? -1.056 -11.915 5.361 1.00 91.19 88 SER A O 1
ATOM 629 N N . ILE A 1 89 ? 0.797 -11.870 6.644 1.00 91.56 89 ILE A N 1
ATOM 630 C CA . ILE A 1 89 ? 1.550 -10.888 5.871 1.00 91.56 89 ILE A CA 1
ATOM 631 C C . ILE A 1 89 ? 2.877 -11.513 5.439 1.00 91.56 89 ILE A C 1
ATOM 633 O O . ILE A 1 89 ? 3.582 -12.125 6.242 1.00 91.56 89 ILE A O 1
ATOM 637 N N . ARG A 1 90 ? 3.210 -11.401 4.152 1.00 90.69 90 ARG A N 1
ATOM 638 C CA . ARG A 1 90 ? 4.456 -11.920 3.578 1.00 90.69 90 ARG A CA 1
ATOM 639 C C . ARG A 1 90 ? 5.214 -10.800 2.896 1.00 90.69 90 ARG A C 1
ATOM 641 O O . ARG A 1 90 ? 4.712 -10.219 1.938 1.00 90.69 90 ARG A O 1
ATOM 648 N N . PHE A 1 91 ? 6.419 -10.536 3.377 1.00 92.19 91 PHE A N 1
ATOM 649 C CA . PHE A 1 91 ? 7.329 -9.554 2.801 1.00 92.19 91 PHE A CA 1
ATOM 650 C C . PHE A 1 91 ? 8.169 -10.188 1.694 1.00 92.19 91 PHE A C 1
ATOM 652 O O . PHE A 1 91 ? 8.530 -11.363 1.776 1.00 92.19 91 PHE A O 1
ATOM 659 N N . PHE A 1 92 ? 8.475 -9.416 0.658 1.00 91.88 92 PHE A N 1
ATOM 660 C CA . PHE A 1 92 ? 9.301 -9.853 -0.461 1.00 91.88 92 PHE A CA 1
ATOM 661 C C . PHE A 1 92 ? 10.063 -8.674 -1.076 1.00 91.88 92 PHE A C 1
ATOM 663 O O . PHE A 1 92 ? 9.772 -7.503 -0.827 1.00 91.88 92 PHE A O 1
ATOM 670 N N . ARG A 1 93 ? 11.038 -8.999 -1.922 1.00 92.75 93 ARG A N 1
ATOM 671 C CA . ARG A 1 93 ? 11.740 -8.054 -2.792 1.00 92.75 93 ARG A CA 1
ATOM 672 C C . ARG A 1 93 ? 11.494 -8.462 -4.238 1.00 92.75 93 ARG A C 1
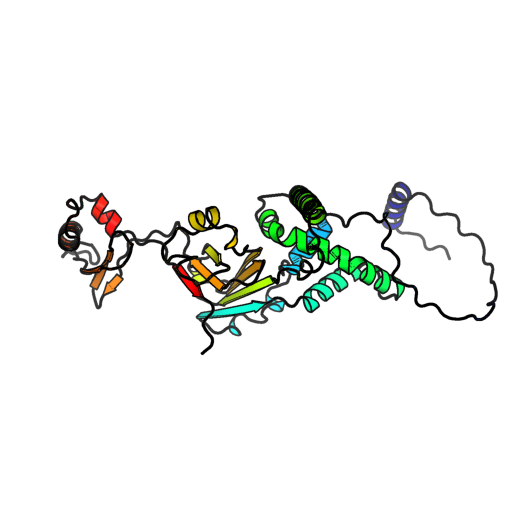ATOM 674 O O . ARG A 1 93 ? 11.517 -9.657 -4.526 1.00 92.75 93 ARG A O 1
ATOM 681 N N . LEU A 1 94 ? 11.266 -7.496 -5.124 1.00 90.94 94 LEU A N 1
ATOM 682 C CA . LEU A 1 94 ? 11.182 -7.783 -6.554 1.00 90.94 94 LEU A CA 1
ATOM 683 C C . LEU A 1 94 ? 12.570 -8.111 -7.101 1.00 90.94 94 LEU A C 1
ATOM 685 O O . LEU A 1 94 ? 13.547 -7.408 -6.830 1.00 90.94 94 LEU A O 1
ATOM 689 N N . ASP A 1 95 ? 12.650 -9.204 -7.852 1.00 90.75 95 ASP A N 1
ATOM 690 C CA . ASP A 1 95 ? 13.883 -9.612 -8.505 1.00 90.75 95 ASP A CA 1
ATOM 691 C C . ASP A 1 95 ? 14.132 -8.740 -9.737 1.00 90.75 95 ASP A C 1
ATOM 693 O O . ASP A 1 95 ? 13.318 -8.702 -10.661 1.00 90.75 95 ASP A O 1
ATOM 697 N N . ARG A 1 96 ? 15.265 -8.032 -9.744 1.00 85.38 96 ARG A N 1
ATOM 698 C CA . ARG A 1 96 ? 15.633 -7.169 -10.869 1.00 85.38 96 ARG A CA 1
ATOM 699 C C . ARG A 1 96 ? 15.890 -7.948 -12.138 1.00 85.38 96 ARG A C 1
ATOM 701 O O . ARG A 1 96 ? 15.407 -7.537 -13.178 1.00 85.38 96 ARG A O 1
ATOM 708 N N . GLY A 1 97 ? 16.564 -9.092 -12.044 1.00 87.88 97 GLY A N 1
ATOM 709 C CA . GLY A 1 97 ? 16.836 -9.919 -13.211 1.00 87.88 97 GLY A CA 1
ATOM 710 C C . GLY A 1 97 ? 15.545 -10.329 -13.915 1.00 87.88 97 GLY A C 1
ATOM 711 O O . GLY A 1 97 ? 15.484 -10.300 -15.140 1.00 87.88 97 GLY A O 1
ATOM 712 N N . TRP A 1 98 ? 14.485 -10.646 -13.170 1.00 87.94 98 TRP A N 1
ATOM 713 C CA . TRP A 1 98 ? 13.178 -10.930 -13.762 1.00 87.94 98 TRP A CA 1
ATOM 714 C C . TRP A 1 98 ? 12.552 -9.709 -14.452 1.00 87.94 98 TRP A C 1
ATOM 716 O O . TRP A 1 98 ? 12.076 -9.839 -15.581 1.00 87.94 98 TRP A O 1
ATOM 726 N N . LEU A 1 99 ? 12.598 -8.528 -13.824 1.00 88.44 99 LEU A N 1
ATOM 727 C CA . LEU A 1 99 ? 12.089 -7.284 -14.419 1.00 88.44 99 LEU A CA 1
ATOM 728 C C . LEU A 1 99 ? 12.881 -6.873 -15.671 1.00 88.44 99 LEU A C 1
ATOM 730 O O . LEU A 1 99 ? 12.286 -6.543 -16.694 1.00 88.44 99 LEU A O 1
ATOM 734 N N . ASP A 1 100 ? 14.208 -6.996 -15.645 1.00 86.50 100 ASP A N 1
ATOM 735 C CA . ASP A 1 100 ? 15.080 -6.719 -16.791 1.00 86.50 100 ASP A CA 1
ATOM 736 C C . ASP A 1 100 ? 14.709 -7.620 -17.980 1.00 86.50 100 ASP A C 1
ATOM 738 O O . ASP A 1 100 ? 14.629 -7.173 -19.125 1.00 86.50 100 ASP A O 1
ATOM 742 N N . ARG A 1 101 ? 14.410 -8.903 -17.720 1.00 87.62 101 ARG A N 1
ATOM 743 C CA . ARG A 1 101 ? 13.954 -9.842 -18.759 1.00 87.62 101 ARG A CA 1
ATOM 744 C C . ARG A 1 101 ? 12.543 -9.549 -19.248 1.00 87.62 101 ARG A C 1
ATOM 746 O O . ARG A 1 101 ? 12.284 -9.739 -20.435 1.00 87.62 101 ARG A O 1
ATOM 753 N N . LEU A 1 102 ? 11.651 -9.079 -18.377 1.00 87.94 102 LEU A N 1
ATOM 754 C CA . LEU A 1 102 ? 10.317 -8.629 -18.769 1.00 87.94 102 LEU A CA 1
ATOM 755 C C . LEU A 1 102 ? 10.411 -7.441 -19.737 1.00 87.94 102 LEU A C 1
ATOM 757 O O . LEU A 1 102 ? 9.806 -7.483 -20.809 1.00 87.94 102 LEU A O 1
ATOM 761 N N . ARG A 1 103 ? 11.221 -6.426 -19.405 1.00 87.06 103 ARG A N 1
ATOM 762 C CA . ARG A 1 103 ? 11.454 -5.260 -20.272 1.00 87.06 103 ARG A CA 1
ATOM 763 C C . ARG A 1 103 ? 12.127 -5.658 -21.584 1.00 87.06 103 ARG A C 1
ATOM 765 O O . ARG A 1 103 ? 11.669 -5.243 -22.645 1.00 87.06 103 ARG A O 1
ATOM 772 N N . ALA A 1 104 ? 13.137 -6.528 -21.533 1.00 85.81 104 ALA A N 1
ATOM 773 C CA . ALA A 1 104 ? 13.799 -7.060 -22.726 1.00 85.81 104 ALA A CA 1
ATOM 774 C C . ALA A 1 104 ? 12.813 -7.761 -23.663 1.00 85.81 104 ALA A C 1
ATOM 776 O O . ALA A 1 104 ? 12.811 -7.503 -24.864 1.00 85.81 104 ALA A O 1
ATOM 777 N N . GLY A 1 105 ? 11.948 -8.613 -23.108 1.00 87.00 105 GLY A N 1
ATOM 778 C CA . GLY A 1 105 ? 10.906 -9.296 -23.866 1.00 87.00 105 GLY A CA 1
ATOM 779 C C . GLY A 1 105 ? 9.925 -8.315 -24.497 1.00 87.00 105 GLY A C 1
ATOM 780 O O . GLY A 1 105 ? 9.636 -8.426 -25.684 1.00 87.00 105 GLY A O 1
ATOM 781 N N . ALA A 1 106 ? 9.461 -7.320 -23.740 1.00 86.25 106 ALA A N 1
ATOM 782 C CA . ALA A 1 106 ? 8.505 -6.341 -24.240 1.00 86.25 106 ALA A CA 1
ATOM 783 C C . ALA A 1 106 ? 9.074 -5.453 -25.359 1.00 86.25 106 ALA A C 1
ATOM 785 O O . ALA A 1 106 ? 8.381 -5.183 -26.339 1.00 86.25 106 ALA A O 1
ATOM 786 N N . LEU A 1 107 ? 10.343 -5.049 -25.251 1.00 84.81 107 LEU A N 1
ATOM 787 C CA . LEU A 1 107 ? 11.037 -4.276 -26.286 1.00 84.81 107 LEU A CA 1
ATOM 788 C C . LEU A 1 107 ? 11.375 -5.122 -27.528 1.00 84.81 107 LEU A C 1
ATOM 790 O O . LEU A 1 107 ? 11.543 -4.569 -28.612 1.00 84.81 107 LEU A O 1
ATOM 794 N N . ALA A 1 108 ? 11.441 -6.450 -27.397 1.00 82.44 108 ALA A N 1
ATOM 795 C CA . ALA A 1 108 ? 11.729 -7.362 -28.503 1.00 82.44 108 ALA A CA 1
ATOM 796 C C . ALA A 1 108 ? 10.506 -7.692 -29.385 1.00 82.44 108 ALA A C 1
ATOM 798 O O . ALA A 1 108 ? 10.692 -8.132 -30.519 1.00 82.44 108 ALA A O 1
ATOM 799 N N . VAL A 1 109 ? 9.266 -7.455 -28.924 1.00 76.38 109 VAL A N 1
ATOM 800 C CA . VAL A 1 109 ? 8.023 -7.846 -29.639 1.00 76.38 109 VAL A CA 1
ATOM 801 C C . VAL A 1 109 ? 7.924 -7.248 -31.056 1.00 76.38 109 VAL A C 1
ATOM 803 O O . VAL A 1 109 ? 7.272 -7.829 -31.920 1.00 76.38 109 VAL A O 1
ATOM 806 N N . GLY A 1 110 ? 8.600 -6.127 -31.330 1.00 67.31 110 GLY A N 1
ATOM 807 C CA . GLY A 1 110 ? 8.636 -5.495 -32.656 1.00 67.31 110 GLY A CA 1
ATOM 808 C C . GLY A 1 110 ? 9.829 -5.869 -33.547 1.00 67.31 110 GLY A C 1
ATOM 809 O O . GLY A 1 110 ? 9.837 -5.483 -34.712 1.00 67.31 110 GLY A O 1
ATOM 810 N N . GLY A 1 111 ? 10.834 -6.579 -33.021 1.00 64.50 111 GLY A N 1
ATOM 811 C CA . GLY A 1 111 ? 12.113 -6.821 -33.705 1.00 64.50 111 GLY A CA 1
ATOM 812 C C . GLY A 1 111 ? 12.229 -8.171 -34.419 1.00 64.50 111 GLY A C 1
ATOM 813 O O . GLY A 1 111 ? 13.116 -8.369 -35.238 1.00 64.50 111 GLY A O 1
ATOM 814 N N . GLY A 1 112 ? 11.342 -9.126 -34.150 1.00 62.53 112 GLY A N 1
ATOM 815 C CA . GLY A 1 112 ? 11.538 -10.499 -34.623 1.00 62.53 112 GLY A CA 1
ATOM 816 C C . GLY A 1 112 ? 12.724 -11.202 -33.942 1.00 62.53 112 GLY A C 1
ATOM 817 O O . GLY A 1 112 ? 13.458 -10.629 -33.139 1.00 62.53 112 GLY A O 1
ATOM 818 N N . ASP A 1 113 ? 12.903 -12.488 -34.241 1.00 70.88 113 ASP A N 1
ATOM 819 C CA . ASP A 1 113 ? 13.855 -13.362 -33.535 1.00 70.88 113 ASP A CA 1
ATOM 820 C C . ASP A 1 113 ? 15.298 -13.308 -34.071 1.00 70.88 113 ASP A C 1
ATOM 822 O O . ASP A 1 113 ? 16.129 -14.160 -33.732 1.00 70.88 113 ASP A O 1
ATOM 826 N N . GLY A 1 114 ? 15.613 -12.329 -34.921 1.00 81.44 114 GLY A N 1
ATOM 827 C CA . GLY A 1 114 ? 16.918 -12.204 -35.559 1.00 81.44 114 GLY A CA 1
ATOM 828 C C . GLY A 1 114 ? 18.029 -11.758 -34.602 1.00 81.44 114 GLY A C 1
ATOM 829 O O . GLY A 1 114 ? 17.815 -11.158 -33.545 1.00 81.44 114 GLY A O 1
ATOM 830 N N . SER A 1 115 ? 19.274 -12.087 -34.956 1.00 83.19 115 SER A N 1
ATOM 831 C CA . SER A 1 115 ? 20.449 -11.740 -34.146 1.00 83.19 115 SER A CA 1
ATOM 832 C C . SER A 1 115 ? 20.708 -10.233 -34.090 1.00 83.19 115 SER A C 1
ATOM 834 O O . SER A 1 115 ? 21.215 -9.746 -33.079 1.00 83.19 115 SER A O 1
ATOM 836 N N . ARG A 1 116 ? 20.345 -9.492 -35.146 1.00 82.00 116 ARG A N 1
ATOM 837 C CA . ARG A 1 116 ? 20.489 -8.031 -35.207 1.00 82.00 116 ARG A CA 1
ATOM 838 C C . ARG A 1 116 ? 19.522 -7.343 -34.258 1.00 82.00 116 ARG A C 1
ATOM 840 O O . ARG A 1 116 ? 19.916 -6.431 -33.544 1.00 82.00 116 ARG A O 1
ATOM 847 N N . GLU A 1 117 ? 18.287 -7.809 -34.212 1.00 81.06 117 GLU A N 1
ATOM 848 C CA . GLU A 1 117 ? 17.229 -7.195 -33.424 1.00 81.06 117 GLU A CA 1
ATOM 849 C C . GLU A 1 117 ? 17.412 -7.505 -31.943 1.00 81.06 117 GLU A C 1
ATOM 851 O O . GLU A 1 117 ? 17.314 -6.603 -31.117 1.00 81.06 117 GLU A O 1
ATOM 856 N N . ARG A 1 118 ? 17.874 -8.716 -31.606 1.00 80.50 118 ARG A N 1
ATOM 857 C CA . ARG A 1 118 ? 18.351 -9.025 -30.248 1.00 80.50 118 ARG A CA 1
ATOM 858 C C . ARG A 1 118 ? 19.510 -8.130 -29.812 1.00 80.50 118 ARG A C 1
ATOM 860 O O . ARG A 1 118 ? 19.523 -7.681 -28.668 1.00 80.50 118 ARG A O 1
ATOM 867 N N . ALA A 1 119 ? 20.476 -7.868 -30.696 1.00 84.25 119 ALA A N 1
ATOM 868 C CA . ALA A 1 119 ? 21.593 -6.973 -30.391 1.00 84.25 119 ALA A CA 1
ATOM 869 C C . ALA A 1 119 ? 21.126 -5.519 -30.202 1.00 84.25 119 ALA A C 1
ATOM 871 O O . ALA A 1 119 ? 21.583 -4.852 -29.276 1.00 84.25 119 ALA A O 1
ATOM 872 N N . ALA A 1 120 ? 20.178 -5.053 -31.020 1.00 82.81 120 ALA A N 1
ATOM 873 C CA . ALA A 1 120 ? 19.573 -3.731 -30.883 1.00 82.81 120 ALA A CA 1
ATOM 874 C C . ALA A 1 120 ? 18.801 -3.590 -29.559 1.00 82.81 120 ALA A C 1
ATOM 876 O O . ALA A 1 120 ? 19.031 -2.640 -28.814 1.00 82.81 120 ALA A O 1
ATOM 877 N N . THR A 1 121 ? 17.957 -4.565 -29.199 1.00 83.50 121 THR A N 1
ATOM 878 C CA . THR A 1 121 ? 17.256 -4.573 -27.905 1.00 83.50 121 THR A CA 1
ATOM 879 C C . THR A 1 121 ? 18.239 -4.587 -26.735 1.00 83.50 121 THR A C 1
ATOM 881 O O . THR A 1 121 ? 18.070 -3.825 -25.786 1.00 83.50 121 THR A O 1
ATOM 884 N N . ALA A 1 122 ? 19.296 -5.403 -26.808 1.00 84.19 122 ALA A N 1
ATOM 885 C CA . ALA A 1 122 ? 20.320 -5.457 -25.767 1.00 84.19 122 ALA A CA 1
ATOM 886 C C . ALA A 1 122 ? 21.041 -4.112 -25.572 1.00 84.19 122 ALA A C 1
ATOM 888 O O . ALA A 1 122 ? 21.356 -3.754 -24.439 1.00 84.19 122 ALA A O 1
ATOM 889 N N . ALA A 1 123 ? 21.266 -3.355 -26.649 1.00 86.38 123 ALA A N 1
ATOM 890 C CA . ALA A 1 123 ? 21.867 -2.025 -26.579 1.00 86.38 123 ALA A CA 1
ATOM 891 C C . ALA A 1 123 ? 20.917 -0.970 -25.977 1.00 86.38 123 ALA A C 1
ATOM 893 O O . ALA A 1 123 ? 21.372 -0.055 -25.292 1.00 86.38 123 ALA A O 1
ATOM 894 N N . LEU A 1 124 ? 19.603 -1.109 -26.194 1.00 85.06 124 LEU A N 1
ATOM 895 C CA . LEU A 1 124 ? 18.580 -0.188 -25.683 1.00 85.06 124 LEU A CA 1
ATOM 896 C C . LEU A 1 124 ? 18.244 -0.401 -24.200 1.00 85.06 124 LEU A C 1
ATOM 898 O O . LEU A 1 124 ? 17.841 0.548 -23.525 1.00 85.06 124 LEU A O 1
ATOM 902 N N . LEU A 1 125 ? 18.406 -1.624 -23.691 1.00 85.81 125 LEU A N 1
ATOM 903 C CA . LEU A 1 125 ? 17.987 -2.011 -22.340 1.00 85.81 125 LEU A CA 1
ATOM 904 C C . LEU A 1 125 ? 18.512 -1.098 -21.224 1.00 85.81 125 LEU A C 1
ATOM 906 O O . LEU A 1 125 ? 17.681 -0.572 -20.492 1.00 85.81 125 LEU A O 1
ATOM 910 N N . PRO A 1 126 ? 19.821 -0.794 -21.114 1.00 87.75 126 PRO A N 1
ATOM 911 C CA . PRO A 1 126 ? 20.317 0.060 -20.031 1.00 87.75 126 PRO A CA 1
ATOM 912 C C . PRO A 1 126 ? 19.670 1.452 -20.007 1.00 87.75 126 PRO A C 1
ATOM 914 O O . PRO A 1 126 ? 19.436 2.021 -18.942 1.00 87.75 126 PRO A O 1
ATOM 917 N N . ARG A 1 127 ? 19.350 2.002 -21.187 1.00 86.38 127 ARG A N 1
ATOM 918 C CA . ARG A 1 127 ? 18.663 3.294 -21.313 1.00 86.38 127 ARG A CA 1
ATOM 919 C C . ARG A 1 127 ? 17.202 3.185 -20.887 1.00 86.38 127 ARG A C 1
ATOM 921 O O . ARG A 1 127 ? 16.706 4.066 -20.191 1.00 86.38 127 ARG A O 1
ATOM 928 N N . ALA A 1 128 ? 16.528 2.119 -21.308 1.00 87.50 128 ALA A N 1
ATOM 929 C CA . ALA A 1 128 ? 15.152 1.837 -20.924 1.00 87.50 128 ALA A CA 1
ATOM 930 C C . ALA A 1 128 ? 15.020 1.591 -19.413 1.00 87.50 128 ALA A C 1
ATOM 932 O O . ALA A 1 128 ? 14.074 2.076 -18.802 1.00 87.50 128 ALA A O 1
ATOM 933 N N . ASP A 1 129 ? 15.994 0.910 -18.812 1.00 86.94 129 ASP A N 1
ATOM 934 C CA . ASP A 1 129 ? 16.070 0.641 -17.376 1.00 86.94 129 ASP A CA 1
ATOM 935 C C . ASP A 1 129 ? 16.238 1.935 -16.574 1.00 86.94 129 ASP A C 1
ATOM 937 O O . ASP A 1 129 ? 15.511 2.159 -15.608 1.00 86.94 129 ASP A O 1
ATOM 941 N N . GLY A 1 130 ? 17.155 2.812 -17.000 1.00 87.19 130 GLY A N 1
ATOM 942 C CA . GLY A 1 130 ? 17.344 4.126 -16.382 1.00 87.19 130 GLY A CA 1
ATOM 943 C C . GLY A 1 130 ? 16.085 4.989 -16.466 1.00 87.19 130 GLY A C 1
ATOM 944 O O . GLY A 1 130 ? 15.622 5.499 -15.450 1.00 87.19 130 GLY A O 1
ATOM 945 N N . ALA A 1 131 ? 15.482 5.075 -17.656 1.00 88.38 131 ALA A N 1
ATOM 946 C CA . ALA A 1 131 ? 14.251 5.834 -17.859 1.00 88.38 131 ALA A CA 1
ATOM 947 C C . ALA A 1 131 ? 13.077 5.261 -17.042 1.00 88.38 131 ALA A C 1
ATOM 949 O O . ALA A 1 131 ? 12.333 6.006 -16.414 1.00 88.38 131 ALA A O 1
ATOM 950 N N . ALA A 1 132 ? 12.908 3.936 -16.998 1.00 90.31 132 ALA A N 1
ATOM 951 C CA . ALA A 1 132 ? 11.864 3.311 -16.189 1.00 90.31 132 ALA A CA 1
ATOM 952 C C . ALA A 1 132 ? 12.062 3.597 -14.692 1.00 90.31 132 ALA A C 1
ATOM 954 O O . ALA A 1 132 ? 11.098 3.943 -14.008 1.00 90.31 132 ALA A O 1
ATOM 955 N N . ALA A 1 133 ? 13.302 3.509 -14.197 1.00 89.00 133 ALA A N 1
ATOM 956 C CA . ALA A 1 133 ? 13.631 3.742 -12.794 1.00 89.00 133 ALA A CA 1
ATOM 957 C C . ALA A 1 133 ? 13.281 5.163 -12.328 1.00 89.00 133 ALA A C 1
ATOM 959 O O . ALA A 1 133 ? 12.703 5.320 -11.254 1.00 89.00 133 ALA A O 1
ATOM 960 N N . GLU A 1 134 ? 13.570 6.179 -13.141 1.00 89.69 134 GLU A N 1
ATOM 961 C CA . GLU A 1 134 ? 13.224 7.576 -12.843 1.00 89.69 134 GLU A CA 1
ATOM 962 C C . GLU A 1 134 ? 11.703 7.801 -12.812 1.00 89.69 134 GLU A C 1
ATOM 964 O O . GLU A 1 134 ? 11.193 8.547 -11.982 1.00 89.69 134 GLU A O 1
ATOM 969 N N . HIS A 1 135 ? 10.944 7.104 -13.662 1.00 91.69 135 HIS A N 1
ATOM 970 C CA . HIS A 1 135 ? 9.485 7.217 -13.679 1.00 91.69 135 HIS A CA 1
ATOM 971 C C . HIS A 1 135 ? 8.785 6.438 -12.548 1.00 91.69 135 HIS A C 1
ATOM 973 O O . HIS A 1 135 ? 7.608 6.712 -12.282 1.00 91.69 135 HIS A O 1
ATOM 979 N N . LEU A 1 136 ? 9.454 5.490 -11.868 1.00 92.00 136 LEU A N 1
ATOM 980 C CA . LEU A 1 136 ? 8.848 4.630 -10.833 1.00 92.00 136 LEU A CA 1
ATOM 981 C C . LEU A 1 136 ? 8.053 5.404 -9.763 1.00 92.00 136 LEU A C 1
ATOM 983 O O . LEU A 1 136 ? 6.897 5.033 -9.528 1.00 92.00 136 LEU A O 1
ATOM 987 N N . PRO A 1 137 ? 8.592 6.463 -9.118 1.00 91.44 137 PRO A N 1
ATOM 988 C CA . PRO A 1 137 ? 7.891 7.170 -8.041 1.00 91.44 137 PRO A CA 1
ATOM 989 C C . PRO A 1 137 ? 6.603 7.858 -8.511 1.00 91.44 137 PRO A C 1
ATOM 991 O O . PRO A 1 137 ? 5.653 8.003 -7.740 1.00 91.44 137 PRO A O 1
ATOM 994 N N . LEU A 1 138 ? 6.545 8.228 -9.791 1.00 92.75 138 LEU A N 1
ATOM 995 C CA . LEU A 1 138 ? 5.458 9.007 -10.380 1.00 92.75 138 LEU A CA 1
ATOM 996 C C . LEU A 1 138 ? 4.324 8.141 -10.934 1.00 92.75 138 LEU A C 1
ATOM 998 O O . LEU A 1 138 ? 3.217 8.642 -11.144 1.00 92.75 138 LEU A O 1
ATOM 1002 N N . VAL A 1 139 ? 4.547 6.835 -11.134 1.00 94.19 139 VAL A N 1
ATOM 1003 C CA . VAL A 1 139 ? 3.528 5.920 -11.682 1.00 94.19 139 VAL A CA 1
ATOM 1004 C C . VAL A 1 139 ? 2.216 6.008 -10.906 1.00 94.19 139 VAL A C 1
ATOM 1006 O O . VAL A 1 139 ? 1.136 6.092 -11.496 1.00 94.19 139 VAL A O 1
ATOM 1009 N N . ARG A 1 140 ? 2.306 6.027 -9.575 1.00 92.75 140 ARG A N 1
ATOM 1010 C CA . ARG A 1 140 ? 1.143 6.108 -8.691 1.00 92.75 140 ARG A CA 1
ATOM 1011 C C . ARG A 1 140 ? 0.351 7.396 -8.883 1.00 92.75 140 ARG A C 1
ATOM 1013 O O . ARG A 1 140 ? -0.878 7.371 -8.838 1.00 92.75 140 ARG A O 1
ATOM 1020 N N . GLU A 1 141 ? 1.048 8.510 -9.056 1.00 92.25 141 GLU A N 1
ATOM 1021 C CA . GLU A 1 141 ? 0.448 9.834 -9.200 1.00 92.25 141 GLU A CA 1
ATOM 1022 C C . GLU A 1 141 ? -0.306 9.953 -10.521 1.00 92.25 141 GLU A C 1
ATOM 1024 O O . GLU A 1 141 ? -1.461 10.388 -10.537 1.00 92.25 141 GLU A O 1
ATOM 1029 N N . VAL A 1 142 ? 0.298 9.446 -11.598 1.00 93.25 142 VAL A N 1
ATOM 1030 C CA . VAL A 1 142 ? -0.340 9.354 -12.915 1.00 93.25 142 VAL A CA 1
ATOM 1031 C C . VAL A 1 142 ? -1.574 8.450 -12.866 1.00 93.25 142 VAL A C 1
ATOM 1033 O O . VAL A 1 142 ? -2.639 8.827 -13.346 1.00 93.25 142 VAL A O 1
ATOM 1036 N N . GLN A 1 143 ? -1.484 7.275 -12.235 1.00 90.50 143 GLN A N 1
ATOM 1037 C CA . GLN A 1 143 ? -2.622 6.350 -12.139 1.00 90.50 143 GLN A CA 1
ATOM 1038 C C . GLN A 1 143 ? -3.794 6.892 -11.325 1.00 90.50 143 GLN A C 1
ATOM 1040 O O . GLN A 1 143 ? -4.944 6.549 -11.588 1.00 90.50 143 GLN A O 1
ATOM 1045 N N . ARG A 1 144 ? -3.512 7.732 -10.328 1.00 90.06 144 ARG A N 1
ATOM 1046 C CA . ARG A 1 144 ? -4.536 8.425 -9.540 1.00 90.06 144 ARG A CA 1
ATOM 1047 C C . ARG A 1 144 ? -5.158 9.607 -10.283 1.00 90.06 144 ARG A C 1
ATOM 1049 O O . ARG A 1 144 ? -6.068 10.223 -9.740 1.00 90.06 144 ARG A O 1
ATOM 1056 N N . GLY A 1 145 ? -4.663 9.935 -11.478 1.00 91.75 145 GLY A N 1
ATOM 1057 C CA . GLY A 1 145 ? -5.095 11.096 -12.249 1.00 91.75 145 GLY A CA 1
ATOM 1058 C C . GLY A 1 145 ? -4.658 12.426 -11.634 1.00 91.75 145 GLY A C 1
ATOM 1059 O O . GLY A 1 145 ? -5.271 13.446 -11.928 1.00 91.75 145 GLY A O 1
ATOM 1060 N N . ARG A 1 146 ? -3.638 12.427 -10.759 1.00 91.75 146 ARG A N 1
ATOM 1061 C CA . ARG A 1 146 ? -3.128 13.658 -10.129 1.00 91.75 146 ARG A CA 1
ATOM 1062 C C . ARG A 1 146 ? -2.192 14.432 -11.052 1.00 91.75 146 ARG A C 1
ATOM 1064 O O . ARG A 1 146 ? -2.174 15.655 -10.994 1.00 91.75 146 ARG A O 1
ATOM 1071 N N . ILE A 1 147 ? -1.461 13.722 -11.909 1.00 93.00 147 ILE A N 1
ATOM 1072 C CA . ILE A 1 147 ? -0.584 14.287 -12.942 1.00 93.00 147 ILE A CA 1
ATOM 1073 C C . ILE A 1 147 ? -0.754 13.516 -14.257 1.00 93.00 147 ILE A C 1
ATOM 1075 O O . ILE A 1 147 ? -1.215 12.373 -14.261 1.00 93.00 147 ILE A O 1
ATOM 1079 N N . SER A 1 148 ? -0.382 14.127 -15.380 1.00 93.00 148 SER A N 1
ATOM 1080 C CA . SER A 1 148 ? -0.343 13.469 -16.691 1.00 93.00 148 SER A CA 1
ATOM 1081 C C . SER A 1 148 ? 1.059 12.920 -16.990 1.00 93.00 148 SER A C 1
ATOM 1083 O O . SER A 1 148 ? 2.028 13.278 -16.326 1.00 93.00 148 SER A O 1
ATOM 1085 N N . ILE A 1 149 ? 1.182 12.041 -17.991 1.00 91.44 149 ILE A N 1
ATOM 1086 C CA . ILE A 1 149 ? 2.483 11.474 -18.397 1.00 91.44 149 ILE A CA 1
ATOM 1087 C C . ILE A 1 149 ? 3.483 12.563 -18.834 1.00 91.44 149 ILE A C 1
ATOM 1089 O O . ILE A 1 149 ? 4.618 12.493 -18.374 1.00 91.44 149 ILE A O 1
ATOM 1093 N N . PRO A 1 150 ? 3.099 13.579 -19.638 1.00 92.69 150 PRO A N 1
ATOM 1094 C CA . PRO A 1 150 ? 4.013 14.670 -19.980 1.00 92.69 150 PRO A CA 1
ATOM 1095 C C . PRO A 1 150 ? 4.502 15.446 -18.752 1.00 92.69 150 PRO A C 1
ATOM 1097 O O . PRO A 1 150 ? 5.697 15.659 -18.605 1.00 92.69 150 PRO A O 1
ATOM 1100 N N . VAL A 1 151 ? 3.603 15.771 -17.815 1.00 92.12 151 VAL A N 1
ATOM 1101 C CA . VAL A 1 151 ? 3.972 16.472 -16.570 1.00 92.12 151 VAL A CA 1
ATOM 1102 C C . VAL A 1 151 ? 4.914 15.618 -15.718 1.00 92.12 151 VAL A C 1
ATOM 1104 O O . VAL A 1 151 ? 5.868 16.124 -15.143 1.00 92.12 151 VAL A O 1
ATOM 1107 N N . ALA A 1 152 ? 4.689 14.303 -15.655 1.00 90.19 152 ALA A N 1
ATOM 1108 C CA . ALA A 1 152 ? 5.607 13.401 -14.968 1.00 90.19 152 ALA A CA 1
ATOM 1109 C C . ALA A 1 152 ? 7.006 13.392 -15.613 1.00 90.19 152 ALA A C 1
ATOM 1111 O O . ALA A 1 152 ? 8.002 13.312 -14.903 1.00 90.19 152 ALA A O 1
ATOM 1112 N N . ALA A 1 153 ? 7.088 13.478 -16.943 1.00 88.88 153 ALA A N 1
ATOM 1113 C CA . ALA A 1 153 ? 8.361 13.537 -17.657 1.00 88.88 153 ALA A CA 1
ATOM 1114 C C . ALA A 1 153 ? 9.111 14.856 -17.416 1.00 88.88 153 ALA A C 1
ATOM 1116 O O . ALA A 1 153 ? 10.333 14.838 -17.277 1.00 88.88 153 ALA A O 1
ATOM 1117 N N . GLU A 1 154 ? 8.392 15.977 -17.313 1.00 91.12 154 GLU A N 1
ATOM 1118 C CA . GLU A 1 154 ? 8.960 17.279 -16.935 1.00 91.12 154 GLU A CA 1
ATOM 1119 C C . GLU A 1 154 ? 9.585 17.222 -15.534 1.00 91.12 154 GLU A C 1
ATOM 1121 O O . GLU A 1 154 ? 10.757 17.558 -15.385 1.00 91.12 154 GLU A O 1
ATOM 1126 N N . VAL A 1 155 ? 8.864 16.679 -14.544 1.00 90.31 155 VAL A N 1
ATOM 1127 C CA . VAL A 1 155 ? 9.382 16.490 -13.173 1.00 90.31 155 VAL A CA 1
ATOM 1128 C C . VAL A 1 155 ? 10.650 15.631 -13.169 1.00 90.31 155 VAL A C 1
ATOM 1130 O O . VAL A 1 155 ? 11.647 15.998 -12.554 1.00 90.31 155 VAL A O 1
ATOM 1133 N N . VAL A 1 156 ? 10.658 14.514 -13.907 1.00 88.69 156 VAL A N 1
ATOM 1134 C CA . VAL A 1 156 ? 11.854 13.661 -14.041 1.00 88.69 156 VAL A CA 1
ATOM 1135 C C . VAL A 1 156 ? 13.021 14.421 -14.678 1.00 88.69 156 VAL A C 1
ATOM 1137 O O . VAL A 1 156 ? 14.172 14.249 -14.277 1.00 88.69 156 VAL A O 1
ATOM 1140 N N . ALA A 1 157 ? 12.757 15.243 -15.694 1.00 87.19 157 ALA A N 1
ATOM 1141 C CA . ALA A 1 157 ? 13.794 16.017 -16.362 1.00 87.19 157 ALA A CA 1
ATOM 1142 C C . ALA A 1 157 ? 14.410 17.076 -15.435 1.00 87.19 157 ALA A C 1
ATOM 1144 O O . ALA A 1 157 ? 15.632 17.246 -15.455 1.00 87.19 157 ALA A O 1
ATOM 1145 N N . GLU A 1 158 ? 13.591 17.736 -14.612 1.00 88.12 158 GLU A N 1
ATOM 1146 C CA . GLU A 1 158 ? 14.026 18.684 -13.581 1.00 88.12 158 GLU A CA 1
ATOM 1147 C C . GLU A 1 158 ? 14.895 17.989 -12.521 1.00 88.12 158 GLU A C 1
ATOM 1149 O O . GLU A 1 158 ? 16.047 18.382 -12.326 1.00 88.12 158 GLU A O 1
ATOM 1154 N N . GLU A 1 159 ? 14.417 16.886 -11.932 1.00 86.00 159 GLU A N 1
ATOM 1155 C CA . GLU A 1 159 ? 15.171 16.099 -10.940 1.00 86.00 159 GLU A CA 1
ATOM 1156 C C . GLU A 1 159 ? 16.511 15.593 -11.501 1.00 86.00 159 GLU A C 1
ATOM 1158 O O . GLU A 1 159 ? 17.541 15.593 -10.813 1.00 86.00 159 GLU A O 1
ATOM 1163 N N . ARG A 1 160 ? 16.531 15.180 -12.775 1.00 83.88 160 ARG A N 1
ATOM 1164 C CA . ARG A 1 160 ? 17.758 14.752 -13.457 1.00 83.88 160 ARG A CA 1
ATOM 1165 C C . ARG A 1 160 ? 18.733 15.914 -13.625 1.00 83.88 160 ARG A C 1
ATOM 1167 O O . ARG A 1 160 ? 19.928 15.734 -13.389 1.00 83.88 160 ARG A O 1
ATOM 1174 N N . ALA A 1 161 ? 18.255 17.088 -14.037 1.00 85.00 161 ALA A N 1
ATOM 1175 C CA . ALA A 1 161 ? 19.094 18.271 -14.207 1.00 85.00 161 ALA A CA 1
ATOM 1176 C C . ALA A 1 161 ? 19.722 18.709 -12.874 1.00 85.00 161 ALA A C 1
ATOM 1178 O O . ALA A 1 161 ? 20.926 18.972 -12.821 1.00 85.00 161 ALA A O 1
ATOM 1179 N N . GLU A 1 162 ? 18.942 18.698 -11.791 1.00 84.19 162 GLU A N 1
ATOM 1180 C CA . GLU A 1 162 ? 19.422 18.975 -10.434 1.00 84.19 162 GLU A CA 1
ATOM 1181 C C . GLU A 1 162 ? 20.453 17.940 -9.965 1.00 84.19 162 GLU A C 1
ATOM 1183 O O . GLU A 1 162 ? 21.520 18.299 -9.460 1.00 84.19 162 GLU A O 1
ATOM 1188 N N . SER A 1 163 ? 20.188 16.651 -10.194 1.00 78.69 163 SER A N 1
ATOM 1189 C CA . SER A 1 163 ? 21.099 15.562 -9.821 1.00 78.69 163 SER A CA 1
ATOM 1190 C C . SER A 1 163 ? 22.437 15.643 -10.561 1.00 78.69 163 SER A C 1
ATOM 1192 O O . SER A 1 163 ? 23.494 15.433 -9.964 1.00 78.69 163 SER A O 1
ATOM 1194 N N . VAL A 1 164 ? 22.415 15.980 -11.855 1.00 80.62 164 VAL A N 1
ATOM 1195 C CA . VAL A 1 164 ? 23.627 16.195 -12.662 1.00 80.62 164 VAL A CA 1
ATOM 1196 C C . VAL A 1 164 ? 24.401 17.420 -12.169 1.00 80.62 164 VAL A C 1
ATOM 1198 O O . VAL A 1 164 ? 25.627 17.354 -12.053 1.00 80.62 164 VAL A O 1
ATOM 1201 N N . ALA A 1 165 ? 23.710 18.511 -11.830 1.00 79.00 165 ALA A N 1
ATOM 1202 C CA . ALA A 1 165 ? 24.336 19.702 -11.259 1.00 79.00 165 ALA A CA 1
ATOM 1203 C C . ALA A 1 165 ? 25.015 19.408 -9.907 1.00 79.00 165 ALA A C 1
ATOM 1205 O O . ALA A 1 165 ? 26.130 19.870 -9.666 1.00 79.00 165 ALA A O 1
ATOM 1206 N N . LEU A 1 166 ? 24.391 18.586 -9.056 1.00 75.19 166 LEU A N 1
ATOM 1207 C CA . LEU A 1 166 ? 24.951 18.165 -7.769 1.00 75.19 166 LEU A CA 1
ATOM 1208 C C . LEU A 1 166 ? 26.148 17.207 -7.934 1.00 75.19 166 LEU A C 1
ATOM 1210 O O . LEU A 1 166 ? 27.155 17.333 -7.232 1.00 75.19 166 LEU A O 1
ATOM 1214 N N . ALA A 1 167 ? 26.069 16.276 -8.890 1.00 68.69 167 ALA A N 1
ATOM 1215 C CA . ALA A 1 167 ? 27.139 15.325 -9.194 1.00 68.69 167 ALA A CA 1
ATOM 1216 C C . ALA A 1 167 ? 28.384 15.998 -9.799 1.00 68.69 167 ALA A C 1
ATOM 1218 O O . ALA A 1 167 ? 29.501 15.551 -9.553 1.00 68.69 167 ALA A O 1
ATOM 1219 N N . ALA A 1 168 ? 28.223 17.107 -10.527 1.00 63.59 168 ALA A N 1
ATOM 1220 C CA . ALA A 1 168 ? 29.343 17.895 -11.048 1.00 63.59 168 ALA A CA 1
ATOM 1221 C C . ALA A 1 168 ? 30.215 18.535 -9.942 1.00 63.59 168 ALA A C 1
ATOM 1223 O O . ALA A 1 168 ? 31.330 18.972 -10.224 1.00 63.59 168 ALA A O 1
ATOM 1224 N N . GLY A 1 169 ? 29.732 18.576 -8.690 1.00 57.88 169 GLY A N 1
ATOM 1225 C CA . GLY A 1 169 ? 30.442 19.134 -7.535 1.00 57.88 169 GLY A CA 1
ATOM 1226 C C . GLY A 1 169 ? 31.148 18.121 -6.622 1.00 57.88 169 GLY A C 1
ATOM 1227 O O . GLY A 1 169 ? 31.855 18.541 -5.708 1.00 57.88 169 GLY A O 1
ATOM 1228 N N . THR A 1 170 ? 30.986 16.806 -6.820 1.00 59.22 170 THR A N 1
ATOM 1229 C CA . THR A 1 170 ? 31.588 15.777 -5.947 1.00 59.22 170 THR A CA 1
ATOM 1230 C C . THR A 1 170 ? 32.053 14.542 -6.722 1.00 59.22 170 THR A C 1
ATOM 1232 O O . THR A 1 170 ? 31.357 14.033 -7.592 1.00 59.22 170 THR A O 1
ATOM 1235 N N . ASP A 1 171 ? 33.200 13.974 -6.333 1.00 46.94 171 ASP A N 1
ATOM 1236 C CA . ASP A 1 171 ? 33.778 12.717 -6.858 1.00 46.94 171 ASP A CA 1
ATOM 1237 C C . ASP A 1 171 ? 32.948 11.448 -6.494 1.00 46.94 171 ASP A C 1
ATOM 1239 O O . ASP A 1 171 ? 33.433 10.313 -6.493 1.00 46.94 171 ASP A O 1
ATOM 1243 N N . ALA A 1 172 ? 31.661 11.623 -6.167 1.00 45.91 172 ALA A N 1
ATOM 1244 C CA . ALA A 1 172 ? 30.729 10.623 -5.643 1.00 45.91 172 ALA A CA 1
ATOM 1245 C C . ALA A 1 172 ? 30.131 9.687 -6.717 1.00 45.91 172 ALA A C 1
ATOM 1247 O O . ALA A 1 172 ? 29.225 8.900 -6.440 1.00 45.91 172 ALA A O 1
ATOM 1248 N N . VAL A 1 173 ? 30.663 9.713 -7.942 1.00 45.19 173 VAL A N 1
ATOM 1249 C CA . VAL A 1 173 ? 30.150 8.957 -9.100 1.00 45.19 173 VAL A CA 1
ATOM 1250 C C . VAL A 1 173 ? 30.278 7.428 -8.936 1.00 45.19 173 VAL A C 1
ATOM 1252 O O . VAL A 1 173 ? 29.628 6.672 -9.651 1.00 45.19 173 VAL A O 1
ATOM 1255 N N . ARG A 1 174 ? 31.060 6.923 -7.969 1.00 38.12 174 ARG A N 1
ATOM 1256 C CA . ARG A 1 174 ? 31.322 5.473 -7.825 1.00 38.12 174 ARG A CA 1
ATOM 1257 C C . ARG A 1 174 ? 30.440 4.702 -6.834 1.00 38.12 174 ARG A C 1
ATOM 1259 O O . ARG A 1 174 ? 30.429 3.478 -6.910 1.00 38.12 174 ARG A O 1
ATOM 1266 N N . LEU A 1 175 ? 29.686 5.361 -5.949 1.00 37.00 175 LEU A N 1
ATOM 1267 C CA . LEU A 1 175 ? 28.810 4.684 -4.964 1.00 37.00 175 LEU A CA 1
ATOM 1268 C C . LEU A 1 175 ? 27.306 4.855 -5.244 1.00 37.00 175 LEU A C 1
ATOM 1270 O O . LEU A 1 175 ? 26.500 4.098 -4.710 1.00 37.00 175 LEU A O 1
ATOM 1274 N N . ALA A 1 176 ? 26.927 5.775 -6.137 1.00 36.81 176 ALA A N 1
ATOM 1275 C CA . ALA A 1 176 ? 25.539 6.040 -6.534 1.00 36.81 176 ALA A CA 1
ATOM 1276 C C . ALA A 1 176 ? 24.930 4.985 -7.489 1.00 36.81 176 ALA A C 1
ATOM 1278 O O . ALA A 1 176 ? 23.777 5.100 -7.893 1.00 36.81 176 ALA A O 1
ATOM 1279 N N . GLY A 1 177 ? 25.686 3.946 -7.864 1.00 38.88 177 GLY A N 1
ATOM 1280 C CA . GLY A 1 177 ? 25.256 2.926 -8.831 1.00 38.88 177 GLY A CA 1
ATOM 1281 C C . GLY A 1 177 ? 24.393 1.795 -8.257 1.00 38.88 177 GLY A C 1
ATOM 1282 O O . GLY A 1 177 ? 23.921 0.941 -9.007 1.00 38.88 177 GLY A O 1
ATOM 1283 N N . ALA A 1 178 ? 24.177 1.746 -6.940 1.00 53.38 178 ALA A N 1
ATOM 1284 C CA . ALA A 1 178 ? 23.284 0.761 -6.344 1.00 53.38 178 ALA A CA 1
ATOM 1285 C C . ALA A 1 178 ? 21.838 1.252 -6.472 1.00 53.38 178 ALA A C 1
ATOM 1287 O O . ALA A 1 178 ? 21.324 1.927 -5.585 1.00 53.38 178 ALA A O 1
ATOM 1288 N N . ALA A 1 179 ? 21.178 0.920 -7.586 1.00 71.38 179 ALA A N 1
ATOM 1289 C CA . ALA A 1 179 ? 19.777 1.277 -7.784 1.00 71.38 179 ALA A CA 1
ATOM 1290 C C . ALA A 1 179 ? 18.934 0.866 -6.556 1.00 71.38 179 ALA A C 1
ATOM 1292 O O . ALA A 1 179 ? 19.142 -0.212 -5.979 1.00 71.38 179 ALA A O 1
ATOM 1293 N N . VAL A 1 180 ? 17.946 1.682 -6.181 1.00 83.62 180 VAL A N 1
ATOM 1294 C CA . VAL A 1 180 ? 17.111 1.495 -4.979 1.00 83.62 180 VAL A CA 1
ATOM 1295 C C . VAL A 1 180 ? 16.195 0.273 -5.135 1.00 83.62 180 VAL A C 1
ATOM 1297 O O . VAL A 1 180 ? 15.453 0.189 -6.117 1.00 83.62 180 VAL A O 1
ATOM 1300 N N . PRO A 1 181 ? 16.262 -0.739 -4.249 1.00 90.31 181 PRO A N 1
ATOM 1301 C CA . PRO A 1 181 ? 15.483 -1.963 -4.418 1.00 90.31 181 PRO A CA 1
ATOM 1302 C C . PRO A 1 181 ? 13.985 -1.694 -4.262 1.00 90.31 181 PRO A C 1
ATOM 1304 O O . PRO A 1 181 ? 13.577 -0.971 -3.358 1.00 90.31 181 PRO A O 1
ATOM 1307 N N . VAL A 1 182 ? 13.157 -2.347 -5.079 1.00 93.69 182 VAL A N 1
ATOM 1308 C CA . VAL A 1 182 ? 11.705 -2.356 -4.867 1.00 93.69 182 VAL A CA 1
ATOM 1309 C C . VAL A 1 182 ? 11.354 -3.519 -3.946 1.00 93.69 182 VAL A C 1
ATOM 1311 O O . VAL A 1 182 ? 11.587 -4.687 -4.273 1.00 93.69 182 VAL A O 1
ATOM 1314 N N . THR A 1 183 ? 10.811 -3.206 -2.774 1.00 95.19 183 THR A N 1
ATOM 1315 C CA . THR A 1 183 ? 10.325 -4.208 -1.814 1.00 95.19 183 THR A CA 1
ATOM 1316 C C . THR A 1 183 ? 8.819 -4.110 -1.656 1.00 95.19 183 THR A C 1
ATOM 1318 O O . THR A 1 183 ? 8.196 -3.166 -2.132 1.00 95.19 183 THR A O 1
ATOM 1321 N N . GLY A 1 184 ? 8.199 -5.098 -1.027 1.00 94.94 184 GLY A N 1
ATOM 1322 C CA . GLY A 1 184 ? 6.757 -5.104 -0.870 1.00 94.94 184 GLY A CA 1
ATOM 1323 C C . GLY A 1 184 ? 6.260 -6.144 0.109 1.00 94.94 184 GLY A C 1
ATOM 1324 O O . GLY A 1 184 ? 7.029 -6.904 0.701 1.00 94.94 184 GLY A O 1
ATOM 1325 N N . PHE A 1 185 ? 4.942 -6.181 0.257 1.00 94.06 185 PHE A N 1
ATOM 1326 C CA . PHE A 1 185 ? 4.270 -7.263 0.954 1.00 94.06 185 PHE A CA 1
ATOM 1327 C C . PHE A 1 185 ? 2.961 -7.660 0.280 1.00 94.06 185 PHE A C 1
ATOM 1329 O O . PHE A 1 185 ? 2.309 -6.863 -0.401 1.00 94.06 185 PHE A O 1
ATOM 1336 N N . LEU A 1 186 ? 2.579 -8.912 0.518 1.00 92.94 186 LEU A N 1
ATOM 1337 C CA . LEU A 1 186 ? 1.238 -9.432 0.303 1.00 92.94 186 LEU A CA 1
ATOM 1338 C C . LEU A 1 186 ? 0.588 -9.650 1.665 1.00 92.94 186 LEU A C 1
ATOM 1340 O O . LEU A 1 186 ? 1.117 -10.384 2.499 1.00 92.94 186 LEU A O 1
ATOM 1344 N N . LEU A 1 187 ? -0.559 -9.019 1.882 1.00 93.06 187 LEU A N 1
ATOM 1345 C CA . LEU A 1 187 ? -1.378 -9.201 3.074 1.00 93.06 187 LEU A CA 1
ATOM 1346 C C . LEU A 1 187 ? -2.642 -9.956 2.684 1.00 93.06 187 LEU A C 1
ATOM 1348 O O . LEU A 1 187 ? -3.411 -9.462 1.861 1.00 93.06 187 LEU A O 1
ATOM 1352 N N . ARG A 1 188 ? -2.871 -11.114 3.306 1.00 92.69 188 ARG A N 1
ATOM 1353 C CA . ARG A 1 188 ? -4.152 -11.816 3.273 1.00 92.69 188 ARG A CA 1
ATOM 1354 C C . ARG A 1 188 ? -4.818 -11.705 4.638 1.00 92.69 188 ARG A C 1
ATOM 1356 O O . ARG A 1 188 ? -4.378 -12.354 5.580 1.00 92.69 188 ARG A O 1
ATOM 1363 N N . SER A 1 189 ? -5.877 -10.908 4.732 1.00 92.44 189 SER A N 1
ATOM 1364 C CA . SER A 1 189 ? -6.582 -10.671 5.994 1.00 92.44 189 SER A CA 1
ATOM 1365 C C . SER A 1 189 ? -8.020 -10.209 5.765 1.00 92.44 189 SER A C 1
ATOM 1367 O O . SER A 1 189 ? -8.302 -9.500 4.793 1.00 92.44 189 SER A O 1
ATOM 1369 N N . ALA A 1 190 ? -8.915 -10.551 6.693 1.00 91.38 190 ALA A N 1
ATOM 1370 C CA . ALA A 1 190 ? -10.261 -9.986 6.775 1.00 91.38 190 ALA A CA 1
ATOM 1371 C C . ALA A 1 190 ? -10.253 -8.449 6.909 1.00 91.38 190 ALA A C 1
ATOM 1373 O O . ALA A 1 190 ? -11.193 -7.790 6.453 1.00 91.38 190 ALA A O 1
ATOM 1374 N N . LEU A 1 191 ? -9.167 -7.864 7.437 1.00 90.00 191 LEU A N 1
ATOM 1375 C CA . LEU A 1 191 ? -8.979 -6.411 7.502 1.00 90.00 191 LEU A CA 1
ATOM 1376 C C . LEU A 1 191 ? -9.036 -5.758 6.110 1.00 90.00 191 LEU A C 1
ATOM 1378 O O . LEU A 1 191 ? -9.581 -4.672 5.949 1.00 90.00 191 LEU A O 1
ATOM 1382 N N . VAL A 1 192 ? -8.533 -6.432 5.071 1.00 90.69 192 VAL A N 1
ATOM 1383 C CA . VAL A 1 192 ? -8.523 -5.896 3.697 1.00 90.69 192 VAL A CA 1
ATOM 1384 C C . VAL A 1 192 ? -9.940 -5.781 3.126 1.00 90.69 192 VAL A C 1
ATOM 1386 O O . VAL A 1 192 ? -10.243 -4.847 2.378 1.00 90.69 192 VAL A O 1
ATOM 1389 N N . SER A 1 193 ? -10.819 -6.722 3.478 1.00 89.50 193 SER A N 1
ATOM 1390 C CA . SER A 1 193 ? -12.231 -6.672 3.095 1.00 89.50 193 SER A CA 1
ATOM 1391 C C . SER A 1 193 ? -13.030 -5.687 3.942 1.00 89.50 193 SER A C 1
ATOM 1393 O O . SER A 1 193 ? -13.873 -4.987 3.387 1.00 89.50 193 SER A O 1
ATOM 1395 N N . GLY A 1 194 ? -12.758 -5.623 5.251 1.00 89.06 194 GLY A N 1
ATOM 1396 C CA . GLY A 1 194 ? -13.456 -4.735 6.184 1.00 89.06 194 GLY A CA 1
ATOM 1397 C C . GLY A 1 194 ? -13.113 -3.260 5.975 1.00 89.06 194 GLY A C 1
ATOM 1398 O O . GLY A 1 194 ? -13.992 -2.408 6.061 1.00 89.06 194 GLY A O 1
ATOM 1399 N N . TRP A 1 195 ? -11.863 -2.963 5.604 1.00 90.00 195 TRP A N 1
ATOM 1400 C CA . TRP A 1 195 ? -11.371 -1.599 5.408 1.00 90.00 195 TRP A CA 1
ATOM 1401 C C . TRP A 1 195 ? -10.624 -1.446 4.072 1.00 90.00 195 TRP A C 1
ATOM 1403 O O . TRP A 1 195 ? -9.396 -1.345 4.040 1.00 90.00 195 TRP A O 1
ATOM 1413 N N . PRO A 1 196 ? -11.335 -1.352 2.931 1.00 86.81 196 PRO A N 1
ATOM 1414 C CA . PRO A 1 196 ? -10.700 -1.202 1.616 1.00 86.81 196 PRO A CA 1
ATOM 1415 C C . PRO A 1 196 ? -9.869 0.082 1.460 1.00 86.81 196 PRO A C 1
ATOM 1417 O O . PRO A 1 196 ? -8.962 0.128 0.632 1.00 86.81 196 PRO A O 1
ATOM 1420 N N . ALA A 1 197 ? -10.182 1.119 2.244 1.00 88.81 197 ALA A N 1
ATOM 1421 C CA . ALA A 1 197 ? -9.485 2.407 2.259 1.00 88.81 197 ALA A CA 1
ATOM 1422 C C . ALA A 1 197 ? -8.379 2.494 3.334 1.00 88.81 197 ALA A C 1
ATOM 1424 O O . ALA A 1 197 ? -7.944 3.594 3.677 1.00 88.81 197 ALA A O 1
ATOM 1425 N N . MET A 1 198 ? -7.945 1.353 3.890 1.00 91.12 198 MET A N 1
ATOM 1426 C CA . MET A 1 198 ? -6.858 1.286 4.870 1.00 91.12 198 MET A CA 1
ATOM 1427 C C . MET A 1 198 ? -5.595 1.965 4.328 1.00 91.12 198 MET A C 1
ATOM 1429 O O . MET A 1 198 ? -5.188 1.763 3.179 1.00 91.12 198 MET A O 1
ATOM 1433 N N . GLN A 1 199 ? -4.963 2.776 5.169 1.00 91.75 199 GLN A N 1
ATOM 1434 C CA . GLN A 1 199 ? -3.752 3.497 4.822 1.00 91.75 199 GLN A CA 1
ATOM 1435 C C . GLN A 1 199 ? -2.510 2.704 5.203 1.00 91.75 199 GLN A C 1
ATOM 1437 O O . GLN A 1 199 ? -2.459 2.046 6.240 1.00 91.75 199 GLN A O 1
ATOM 1442 N N . ILE A 1 200 ? -1.480 2.818 4.367 1.00 94.19 200 ILE A N 1
ATOM 1443 C CA . ILE A 1 200 ? -0.162 2.250 4.629 1.00 94.19 200 ILE A CA 1
ATOM 1444 C C . ILE A 1 200 ? 0.873 3.362 4.592 1.00 94.19 200 ILE A C 1
ATOM 1446 O O . ILE A 1 200 ? 0.871 4.197 3.682 1.00 94.19 200 ILE A O 1
ATOM 1450 N N . ARG A 1 201 ? 1.747 3.364 5.595 1.00 94.50 201 ARG A N 1
ATOM 1451 C CA . ARG A 1 201 ? 2.937 4.216 5.677 1.00 94.50 201 ARG A CA 1
ATOM 1452 C C . ARG A 1 201 ? 4.135 3.340 6.003 1.00 94.50 201 ARG A C 1
ATOM 1454 O O . ARG A 1 201 ? 3.990 2.336 6.699 1.00 94.50 201 ARG A O 1
ATOM 1461 N N . ALA A 1 202 ? 5.296 3.707 5.488 1.00 95.19 202 ALA A N 1
ATOM 1462 C CA . ALA A 1 202 ? 6.510 2.937 5.664 1.00 95.19 202 ALA A CA 1
ATOM 1463 C C . ALA A 1 202 ? 7.685 3.856 5.979 1.00 95.19 202 ALA A C 1
ATOM 1465 O O . ALA A 1 202 ? 7.788 4.953 5.430 1.00 95.19 202 ALA A O 1
ATOM 1466 N N . TRP A 1 203 ? 8.547 3.385 6.871 1.00 95.50 203 TRP A N 1
ATOM 1467 C CA . TRP A 1 203 ? 9.639 4.150 7.449 1.00 95.50 203 TRP A CA 1
ATOM 1468 C C . TRP A 1 203 ? 10.953 3.376 7.360 1.00 95.50 203 TRP A C 1
ATOM 1470 O O . TRP A 1 203 ? 10.988 2.147 7.501 1.00 95.50 203 TRP A O 1
ATOM 1480 N N . ALA A 1 204 ? 12.041 4.107 7.136 1.00 94.12 204 ALA A N 1
ATOM 1481 C CA . ALA A 1 204 ? 13.395 3.580 7.036 1.00 94.12 204 ALA A CA 1
ATOM 1482 C C . ALA A 1 204 ? 13.993 3.222 8.409 1.00 94.12 204 ALA A C 1
ATOM 1484 O O . ALA A 1 204 ? 14.958 2.466 8.467 1.00 94.12 204 ALA A O 1
ATOM 1485 N N . SER A 1 205 ? 13.400 3.713 9.506 1.00 92.75 205 SER A N 1
ATOM 1486 C CA . SER A 1 205 ? 13.776 3.394 10.888 1.00 92.75 205 SER A CA 1
ATOM 1487 C C . SER A 1 205 ? 12.603 2.773 11.653 1.00 92.75 205 SER A C 1
ATOM 1489 O O . SER A 1 205 ? 11.441 3.122 11.444 1.00 92.75 205 SER A O 1
ATOM 1491 N N . ASP A 1 206 ? 12.918 1.830 12.537 1.00 92.00 206 ASP A N 1
ATOM 1492 C CA . ASP A 1 206 ? 12.012 1.198 13.499 1.00 92.00 206 ASP A CA 1
ATOM 1493 C C . ASP A 1 206 ? 12.228 1.704 14.938 1.00 92.00 206 ASP A C 1
ATOM 1495 O O . ASP A 1 206 ? 11.471 1.333 15.841 1.00 92.00 206 ASP A O 1
ATOM 1499 N N . LEU A 1 207 ? 13.222 2.574 15.153 1.00 90.88 207 LEU A N 1
ATOM 1500 C CA . LEU A 1 207 ? 13.581 3.087 16.469 1.00 90.88 207 LEU A CA 1
ATOM 1501 C C . LEU A 1 207 ? 12.494 4.037 17.000 1.00 90.88 207 LEU A C 1
ATOM 1503 O O . LEU A 1 207 ? 12.102 4.969 16.295 1.00 90.88 207 LEU A O 1
ATOM 1507 N N . PRO A 1 208 ? 12.040 3.888 18.260 1.00 88.12 208 PRO A N 1
ATOM 1508 C CA . PRO A 1 208 ? 11.050 4.792 18.853 1.00 88.12 208 PRO A CA 1
ATOM 1509 C C . PRO A 1 208 ? 11.484 6.263 18.920 1.00 88.12 208 PRO A C 1
ATOM 1511 O O . PRO A 1 208 ? 10.624 7.136 18.959 1.00 88.12 208 PRO A O 1
ATOM 1514 N N . ALA A 1 209 ? 12.792 6.542 18.936 1.00 89.38 209 ALA A N 1
ATOM 1515 C CA . ALA A 1 209 ? 13.324 7.905 18.903 1.00 89.38 209 ALA A CA 1
ATOM 1516 C C . ALA A 1 209 ? 13.106 8.584 17.539 1.00 89.38 209 ALA A C 1
ATOM 1518 O O . ALA A 1 209 ? 12.801 9.773 17.484 1.00 89.38 209 ALA A O 1
ATOM 1519 N N . ASP A 1 210 ? 13.220 7.815 16.454 1.00 90.06 210 ASP A N 1
ATOM 1520 C CA . ASP A 1 210 ? 13.025 8.300 15.086 1.00 90.06 210 ASP A CA 1
ATOM 1521 C C . ASP A 1 210 ? 11.542 8.314 14.708 1.00 90.06 210 ASP A C 1
ATOM 1523 O O . ASP A 1 210 ? 11.048 9.272 14.113 1.00 90.06 210 ASP A O 1
ATOM 1527 N N . VAL A 1 211 ? 10.820 7.252 15.085 1.00 90.00 211 VAL A N 1
ATOM 1528 C CA . VAL A 1 211 ? 9.398 7.061 14.781 1.00 90.00 211 VAL A CA 1
ATOM 1529 C C . VAL A 1 211 ? 8.604 6.775 16.069 1.00 90.00 211 VAL A C 1
ATOM 1531 O O . VAL A 1 211 ? 8.248 5.613 16.350 1.00 90.00 211 VAL A O 1
ATOM 1534 N N . PRO A 1 212 ? 8.281 7.828 16.850 1.00 87.25 212 PRO A N 1
ATOM 1535 C CA . PRO A 1 212 ? 7.535 7.696 18.096 1.00 87.25 212 PRO A CA 1
ATOM 1536 C C . PRO A 1 212 ? 6.189 6.980 17.912 1.00 87.25 212 PRO A C 1
ATOM 1538 O O . PRO A 1 212 ? 5.532 7.114 16.874 1.00 87.25 212 PRO A O 1
ATOM 1541 N N . PRO A 1 213 ? 5.732 6.183 18.890 1.00 80.31 213 PRO A N 1
ATOM 1542 C CA . PRO A 1 213 ? 4.366 5.674 18.884 1.00 80.31 213 PRO A CA 1
ATOM 1543 C C . PRO A 1 213 ? 3.369 6.830 19.049 1.00 80.31 213 PRO A C 1
ATOM 1545 O O . PRO A 1 213 ? 3.598 7.747 19.828 1.00 80.31 213 PRO A O 1
ATOM 1548 N N . GLY A 1 214 ? 2.261 6.790 18.307 1.00 78.19 214 GLY A N 1
ATOM 1549 C CA . GLY A 1 214 ? 1.176 7.773 18.424 1.00 78.19 214 GLY A CA 1
ATOM 1550 C C . GLY A 1 214 ? 1.373 9.094 17.672 1.00 78.19 214 GLY A C 1
ATOM 1551 O O . GLY A 1 214 ? 0.398 9.818 17.518 1.00 78.19 214 GLY A O 1
ATOM 1552 N N . VAL A 1 215 ? 2.568 9.386 17.142 1.00 85.88 215 VAL A N 1
ATOM 1553 C CA . VAL A 1 215 ? 2.786 10.586 16.311 1.00 85.88 215 VAL A CA 1
ATOM 1554 C C . VAL A 1 215 ? 1.909 10.557 15.055 1.00 85.88 215 VAL A C 1
ATOM 1556 O O . VAL A 1 215 ? 1.637 9.481 14.492 1.00 85.88 215 VAL A O 1
ATOM 1559 N N . ASP A 1 216 ? 1.471 11.739 14.623 1.00 87.38 216 ASP A N 1
ATOM 1560 C CA . ASP A 1 216 ? 0.807 11.906 13.338 1.00 87.38 216 ASP A CA 1
ATOM 1561 C C . ASP A 1 216 ? 1.802 11.558 12.210 1.00 87.38 216 ASP A C 1
ATOM 1563 O O . ASP A 1 216 ? 2.896 12.132 12.145 1.00 87.38 216 ASP A O 1
ATOM 1567 N N . PRO A 1 217 ? 1.486 10.576 11.344 1.00 87.81 217 PRO A N 1
ATOM 1568 C CA . PRO A 1 217 ? 2.368 10.190 10.251 1.00 87.81 217 PRO A CA 1
ATOM 1569 C C . PRO A 1 217 ? 2.639 11.328 9.265 1.00 87.81 217 PRO A C 1
ATOM 1571 O O . PRO A 1 217 ? 3.729 11.360 8.699 1.00 87.81 217 PRO A O 1
ATOM 1574 N N . ASP A 1 218 ? 1.683 12.228 9.041 1.00 89.94 218 ASP A N 1
ATOM 1575 C CA . ASP A 1 218 ? 1.834 13.306 8.066 1.00 89.94 218 ASP A CA 1
ATOM 1576 C C . ASP A 1 218 ? 2.724 14.426 8.641 1.00 89.94 218 ASP A C 1
ATOM 1578 O O . ASP A 1 218 ? 3.588 14.951 7.936 1.00 89.94 218 ASP A O 1
ATOM 1582 N N . GLU A 1 219 ? 2.631 14.697 9.949 1.00 91.50 219 GLU A N 1
ATOM 1583 C CA . GLU A 1 219 ? 3.571 15.581 10.658 1.00 91.50 219 GLU A CA 1
ATOM 1584 C C . GLU A 1 219 ? 4.998 15.009 10.643 1.00 91.50 219 GLU A C 1
ATOM 1586 O O . GLU A 1 219 ? 5.960 15.714 10.321 1.00 91.50 219 GLU A O 1
ATOM 1591 N N . LEU A 1 220 ? 5.150 13.713 10.946 1.00 90.94 220 LEU A N 1
ATOM 1592 C CA . LEU A 1 220 ? 6.460 13.064 10.935 1.00 90.94 220 LEU A CA 1
ATOM 1593 C C . LEU A 1 220 ? 7.081 13.073 9.534 1.00 90.94 220 LEU A C 1
ATOM 1595 O O . LEU A 1 220 ? 8.274 13.347 9.411 1.00 90.94 220 LEU A O 1
ATOM 1599 N N . ALA A 1 221 ? 6.285 12.818 8.493 1.00 91.00 221 ALA A N 1
ATOM 1600 C CA . ALA A 1 221 ? 6.745 12.854 7.109 1.00 91.00 221 ALA A CA 1
ATOM 1601 C C . ALA A 1 221 ? 7.212 14.258 6.694 1.00 91.00 221 ALA A C 1
ATOM 1603 O O . ALA A 1 221 ? 8.214 14.375 5.994 1.00 91.00 221 ALA A O 1
ATOM 1604 N N . GLY A 1 222 ? 6.534 15.313 7.160 1.00 92.50 222 GLY A N 1
ATOM 1605 C CA . GLY A 1 222 ? 6.948 16.698 6.922 1.00 92.50 222 GLY A CA 1
ATOM 1606 C C . GLY A 1 222 ? 8.241 17.078 7.651 1.00 92.50 222 GLY A C 1
ATOM 1607 O O . GLY A 1 222 ? 9.088 17.765 7.087 1.00 92.50 222 GLY A O 1
ATOM 1608 N N . ARG A 1 223 ? 8.426 16.611 8.893 1.00 93.62 223 ARG A N 1
ATOM 1609 C CA . ARG A 1 223 ? 9.614 16.924 9.710 1.00 93.62 223 ARG A CA 1
ATOM 1610 C C . ARG A 1 223 ? 10.846 16.094 9.341 1.00 93.62 223 ARG A C 1
ATOM 1612 O O . ARG A 1 223 ? 11.967 16.581 9.466 1.00 93.62 223 ARG A O 1
ATOM 1619 N N . ARG A 1 224 ? 10.650 14.826 8.972 1.00 92.75 224 ARG A N 1
ATOM 1620 C CA . ARG A 1 224 ? 11.705 13.846 8.658 1.00 92.75 224 ARG A CA 1
ATOM 1621 C C . ARG A 1 224 ? 11.398 13.116 7.344 1.00 92.75 224 ARG A C 1
ATOM 1623 O O . ARG A 1 224 ? 11.138 11.909 7.358 1.00 92.75 224 ARG A O 1
ATOM 1630 N N . PRO A 1 225 ? 11.424 13.827 6.200 1.00 92.31 225 PRO A N 1
ATOM 1631 C CA . PRO A 1 225 ? 11.190 13.215 4.892 1.00 92.31 225 PRO A CA 1
ATOM 1632 C C . PRO A 1 225 ? 12.249 12.157 4.546 1.00 92.31 225 PRO A C 1
ATOM 1634 O O . PRO A 1 225 ? 11.948 11.207 3.832 1.00 92.31 225 PRO A O 1
ATOM 1637 N N . ASP A 1 226 ? 13.455 12.263 5.117 1.00 92.12 226 ASP A N 1
ATOM 1638 C CA . ASP A 1 226 ? 14.555 11.299 4.993 1.00 92.12 226 ASP A CA 1
ATOM 1639 C C . ASP A 1 226 ? 14.203 9.894 5.507 1.00 92.12 226 ASP A C 1
ATOM 1641 O O . ASP A 1 226 ? 14.759 8.898 5.044 1.00 92.12 226 ASP A O 1
ATOM 1645 N N . LEU A 1 227 ? 13.267 9.801 6.456 1.00 93.62 227 LEU A N 1
ATOM 1646 C CA . LEU A 1 227 ? 12.822 8.531 7.022 1.00 93.62 227 LEU A CA 1
ATOM 1647 C C . LEU A 1 227 ? 11.665 7.903 6.242 1.00 93.62 227 LEU A C 1
ATOM 1649 O O . LEU A 1 227 ? 11.343 6.740 6.490 1.00 93.62 227 LEU A O 1
ATOM 1653 N N . VAL A 1 228 ? 11.011 8.639 5.343 1.00 94.44 228 VAL A N 1
ATOM 1654 C CA . VAL A 1 228 ? 9.847 8.147 4.601 1.00 94.44 228 VAL A CA 1
ATOM 1655 C C . VAL A 1 228 ? 10.312 7.199 3.505 1.00 94.44 228 VAL A C 1
ATOM 1657 O O . VAL A 1 228 ? 11.127 7.558 2.662 1.00 94.44 228 VAL A O 1
ATOM 1660 N N . VAL A 1 229 ? 9.740 5.994 3.463 1.00 95.19 229 VAL A N 1
ATOM 1661 C CA . VAL A 1 229 ? 9.931 5.080 2.331 1.00 95.19 229 VAL A CA 1
ATOM 1662 C C . VAL A 1 229 ? 8.744 5.237 1.375 1.00 95.19 229 VAL A C 1
ATOM 1664 O O . VAL A 1 229 ? 7.618 4.882 1.750 1.00 95.19 229 VAL A O 1
ATOM 1667 N N . PRO A 1 230 ? 8.948 5.750 0.144 1.00 94.56 230 PRO A N 1
ATOM 1668 C CA . PRO A 1 230 ? 7.854 6.023 -0.781 1.00 94.56 230 PRO A CA 1
ATOM 1669 C C . PRO A 1 230 ? 7.069 4.763 -1.149 1.00 94.56 230 PRO A C 1
ATOM 1671 O O . PRO A 1 230 ? 7.635 3.719 -1.474 1.00 94.56 230 PRO A O 1
ATOM 1674 N N . LEU A 1 231 ? 5.742 4.863 -1.132 1.00 95.50 231 LEU A N 1
ATOM 1675 C CA . LEU A 1 231 ? 4.839 3.770 -1.486 1.00 95.50 231 LEU A CA 1
ATOM 1676 C C . LEU A 1 231 ? 4.492 3.841 -2.981 1.00 95.50 231 LEU A C 1
ATOM 1678 O O . LEU A 1 231 ? 3.603 4.592 -3.382 1.00 95.50 231 LEU A O 1
ATOM 1682 N N . LEU A 1 232 ? 5.141 3.006 -3.788 1.00 95.56 232 LEU A N 1
ATOM 1683 C CA . LEU A 1 232 ? 5.019 2.967 -5.249 1.00 95.56 232 LEU A CA 1
ATOM 1684 C C . LEU A 1 232 ? 3.686 2.393 -5.731 1.00 95.56 232 LEU A C 1
ATOM 1686 O O . LEU A 1 232 ? 3.070 2.918 -6.650 1.00 95.56 232 LEU A O 1
ATOM 1690 N N . ARG A 1 233 ? 3.192 1.333 -5.087 1.00 94.12 233 ARG A N 1
ATOM 1691 C CA . ARG A 1 233 ? 1.914 0.708 -5.450 1.00 94.12 233 ARG A CA 1
ATOM 1692 C C . ARG A 1 233 ? 1.151 0.313 -4.207 1.00 94.12 233 ARG A C 1
ATOM 1694 O O . ARG A 1 233 ? 1.725 -0.227 -3.271 1.00 94.12 233 ARG A O 1
ATOM 1701 N N . LEU A 1 234 ? -0.151 0.566 -4.213 1.00 94.56 234 LEU A N 1
ATOM 1702 C CA . LEU A 1 234 ? -1.077 0.025 -3.229 1.00 94.56 234 LEU A CA 1
ATOM 1703 C C . LEU A 1 234 ? -2.339 -0.420 -3.947 1.00 94.56 234 LEU A C 1
ATOM 1705 O O . LEU A 1 234 ? -3.057 0.416 -4.493 1.00 94.56 234 LEU A O 1
ATOM 1709 N N . GLN A 1 235 ? -2.595 -1.723 -3.968 1.00 92.12 235 GLN A N 1
ATOM 1710 C CA . GLN A 1 235 ? -3.724 -2.264 -4.706 1.00 92.12 235 GLN A CA 1
ATOM 1711 C C . GLN A 1 235 ? -4.303 -3.497 -4.029 1.00 92.12 235 GLN A C 1
ATOM 1713 O O . GLN A 1 235 ? -3.589 -4.428 -3.659 1.00 92.12 235 GLN A O 1
ATOM 1718 N N . ARG A 1 236 ? -5.631 -3.529 -3.934 1.00 91.62 236 ARG A N 1
ATOM 1719 C CA . ARG A 1 236 ? -6.374 -4.723 -3.549 1.00 91.62 236 ARG A CA 1
ATOM 1720 C C . ARG A 1 236 ? -6.487 -5.655 -4.758 1.00 91.62 236 ARG A C 1
ATOM 1722 O O . ARG A 1 236 ? -7.113 -5.295 -5.751 1.00 91.62 236 ARG A O 1
ATOM 1729 N N . LEU A 1 237 ? -5.862 -6.828 -4.679 1.00 88.88 237 LEU A N 1
ATOM 1730 C CA . LEU A 1 237 ? -5.817 -7.816 -5.766 1.00 88.88 237 LEU A CA 1
ATOM 1731 C C . LEU A 1 237 ? -7.005 -8.790 -5.727 1.00 88.88 237 LEU A C 1
ATOM 1733 O O . LEU A 1 237 ? -7.448 -9.276 -6.761 1.00 88.88 237 LEU A O 1
ATOM 1737 N N . SER A 1 238 ? -7.539 -9.050 -4.534 1.00 88.00 238 SER A N 1
ATOM 1738 C CA . SER A 1 238 ? -8.801 -9.766 -4.301 1.00 88.00 238 SER A CA 1
ATOM 1739 C C . SER A 1 238 ? -9.469 -9.200 -3.039 1.00 88.00 238 SER A C 1
ATOM 1741 O O . SER A 1 238 ? -8.800 -8.466 -2.310 1.00 88.00 238 SER A O 1
ATOM 1743 N N . PRO A 1 239 ? -10.740 -9.516 -2.718 1.00 88.94 239 PRO A N 1
ATOM 1744 C CA . PRO A 1 239 ? -11.430 -8.928 -1.564 1.00 88.94 239 PRO A CA 1
ATOM 1745 C C . PRO A 1 239 ? -10.654 -8.988 -0.239 1.00 88.94 239 PRO A C 1
ATOM 1747 O O . PRO A 1 239 ? -10.763 -8.055 0.548 1.00 88.94 239 PRO A O 1
ATOM 1750 N N . ALA A 1 240 ? -9.838 -10.027 -0.032 1.00 90.62 240 ALA A N 1
ATOM 1751 C CA . ALA A 1 240 ? -9.043 -10.227 1.180 1.00 90.62 240 ALA A CA 1
ATOM 1752 C C . ALA A 1 240 ? -7.520 -10.109 0.965 1.00 90.62 240 ALA A C 1
ATOM 1754 O O . ALA A 1 240 ? -6.771 -10.386 1.896 1.00 90.62 240 ALA A O 1
ATOM 1755 N N . VAL A 1 241 ? -7.043 -9.757 -0.241 1.00 91.25 241 VAL A N 1
ATOM 1756 C CA . VAL A 1 241 ? -5.601 -9.695 -0.560 1.00 91.25 241 VAL A CA 1
ATOM 1757 C C . VAL A 1 241 ? -5.185 -8.297 -0.996 1.00 91.25 241 VAL A C 1
ATOM 1759 O O . VAL A 1 241 ? -5.692 -7.769 -1.989 1.00 91.25 241 VAL A O 1
ATOM 1762 N N . LEU A 1 242 ? -4.212 -7.732 -0.286 1.00 93.19 242 LEU A N 1
ATOM 1763 C CA . LEU A 1 242 ? -3.626 -6.421 -0.538 1.00 93.19 242 LEU A CA 1
ATOM 1764 C C . LEU A 1 242 ? -2.154 -6.559 -0.935 1.00 93.19 242 LEU A C 1
ATOM 1766 O O . LEU A 1 242 ? -1.399 -7.287 -0.291 1.00 93.19 242 LEU A O 1
ATOM 1770 N N . LEU A 1 243 ? -1.759 -5.838 -1.980 1.00 93.81 243 LEU A N 1
ATOM 1771 C CA . LEU A 1 243 ? -0.381 -5.690 -2.433 1.00 93.81 243 LEU A CA 1
ATOM 1772 C C . LEU A 1 243 ? 0.091 -4.265 -2.165 1.00 93.81 243 LEU A C 1
ATOM 1774 O O . LEU A 1 243 ? -0.569 -3.304 -2.574 1.00 93.81 243 LEU A O 1
ATOM 1778 N N . ALA A 1 244 ? 1.264 -4.151 -1.551 1.00 95.56 244 ALA A N 1
ATOM 1779 C CA . ALA A 1 244 ? 1.992 -2.900 -1.419 1.00 95.56 244 ALA A CA 1
ATOM 1780 C C . ALA A 1 244 ? 3.418 -3.053 -1.961 1.00 95.56 244 ALA A C 1
ATOM 1782 O O . ALA A 1 244 ? 4.069 -4.057 -1.672 1.00 95.56 244 ALA A O 1
ATOM 1783 N N . LEU A 1 245 ? 3.891 -2.063 -2.722 1.00 96.31 245 LEU A N 1
ATOM 1784 C CA . LEU A 1 245 ? 5.275 -1.954 -3.196 1.00 96.31 245 LEU A CA 1
ATOM 1785 C C . LEU A 1 245 ? 5.874 -0.620 -2.750 1.00 96.31 245 LEU A C 1
ATOM 1787 O O . LEU A 1 245 ? 5.192 0.406 -2.790 1.00 96.31 245 LEU A O 1
ATOM 1791 N N . PHE A 1 246 ? 7.146 -0.638 -2.375 1.00 96.4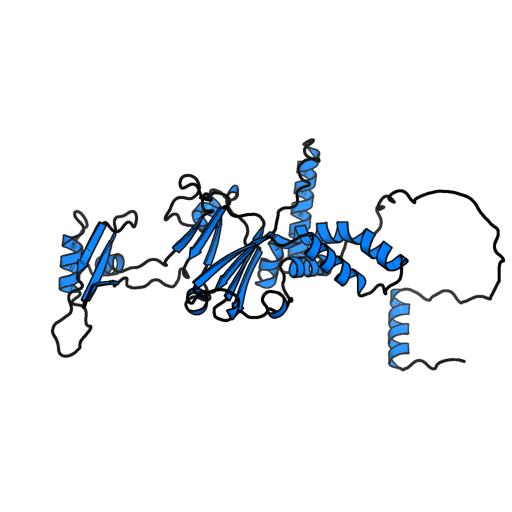4 246 PHE A N 1
ATOM 1792 C CA . PHE A 1 246 ? 7.896 0.467 -1.793 1.00 96.44 246 PHE A CA 1
ATOM 1793 C C . PHE A 1 246 ? 9.187 0.733 -2.563 1.00 96.44 246 PHE A C 1
ATOM 1795 O O . PHE A 1 246 ? 9.827 -0.198 -3.057 1.00 96.44 246 PHE A O 1
ATOM 1802 N N . HIS A 1 247 ? 9.586 2.002 -2.617 1.00 94.69 247 HIS A N 1
ATOM 1803 C CA . HIS A 1 247 ? 10.858 2.446 -3.175 1.00 94.69 247 HIS A CA 1
ATOM 1804 C C . HIS A 1 247 ? 11.940 2.395 -2.096 1.00 94.69 247 HIS A C 1
ATOM 1806 O O . HIS A 1 247 ? 12.197 3.375 -1.403 1.00 94.69 247 HIS A O 1
ATOM 1812 N N . GLY A 1 248 ? 12.526 1.219 -1.900 1.00 92.69 248 GLY A N 1
ATOM 1813 C CA . GLY A 1 248 ? 13.476 0.937 -0.829 1.00 92.69 248 GLY A CA 1
ATOM 1814 C C . GLY A 1 248 ? 13.001 -0.199 0.068 1.00 92.69 248 GLY A C 1
ATOM 1815 O O . GLY A 1 248 ? 11.970 -0.824 -0.183 1.00 92.69 248 GLY A O 1
ATOM 1816 N N . ALA A 1 249 ? 13.772 -0.482 1.115 1.00 92.25 249 ALA A N 1
ATOM 1817 C CA . ALA A 1 249 ? 13.479 -1.522 2.096 1.00 92.25 249 ALA A CA 1
ATOM 1818 C C . ALA A 1 249 ? 13.040 -0.882 3.425 1.00 92.25 249 ALA A C 1
ATOM 1820 O O . ALA A 1 249 ? 13.891 -0.374 4.157 1.00 92.25 249 ALA A O 1
ATOM 1821 N N . PRO A 1 250 ? 11.736 -0.870 3.750 1.00 94.50 250 PRO A N 1
ATOM 1822 C CA . PRO A 1 250 ? 11.269 -0.298 5.002 1.00 94.50 250 PRO A CA 1
ATOM 1823 C C . PRO A 1 250 ? 11.632 -1.186 6.191 1.00 94.50 250 PRO A C 1
ATOM 1825 O O . PRO A 1 250 ? 11.541 -2.412 6.120 1.00 94.50 250 PRO A O 1
ATOM 1828 N N . ARG A 1 251 ? 11.996 -0.553 7.309 1.00 94.31 251 ARG A N 1
ATOM 1829 C CA . ARG A 1 251 ? 12.205 -1.228 8.600 1.00 94.31 251 ARG A CA 1
ATOM 1830 C C . ARG A 1 251 ? 10.941 -1.274 9.444 1.00 94.31 251 ARG A C 1
ATOM 1832 O O . ARG A 1 251 ? 10.800 -2.151 10.291 1.00 94.31 251 ARG A O 1
ATOM 1839 N N . LEU A 1 252 ? 10.019 -0.348 9.198 1.00 94.12 252 LEU A N 1
ATOM 1840 C CA . LEU A 1 252 ? 8.756 -0.238 9.909 1.00 94.12 252 LEU A CA 1
ATOM 1841 C C . LEU A 1 252 ? 7.630 0.080 8.929 1.00 94.12 252 LEU A C 1
ATOM 1843 O O . LEU A 1 252 ? 7.732 1.006 8.130 1.00 94.12 252 LEU A O 1
ATOM 1847 N N . ILE A 1 253 ? 6.534 -0.665 9.021 1.00 94.88 253 ILE A N 1
ATOM 1848 C CA . ILE A 1 253 ? 5.318 -0.434 8.244 1.00 94.88 253 ILE A CA 1
ATOM 1849 C C . ILE A 1 253 ? 4.145 -0.257 9.197 1.00 94.88 253 ILE A C 1
ATOM 1851 O O . ILE A 1 253 ? 3.957 -1.035 10.135 1.00 94.88 253 ILE A O 1
ATOM 1855 N N . TRP A 1 254 ? 3.347 0.775 8.952 1.00 93.38 254 TRP A N 1
ATOM 1856 C CA . TRP A 1 254 ? 2.093 1.029 9.643 1.00 93.38 254 TRP A CA 1
ATOM 1857 C C . TRP A 1 254 ? 0.928 0.728 8.721 1.00 93.38 254 TRP A C 1
ATOM 1859 O O . TRP A 1 254 ? 0.861 1.262 7.614 1.00 93.38 254 TRP A O 1
ATOM 1869 N N . LEU A 1 255 ? 0.010 -0.100 9.204 1.00 93.12 255 LEU A N 1
ATOM 1870 C CA . LEU A 1 255 ? -1.311 -0.288 8.623 1.00 93.12 255 LEU A CA 1
ATOM 1871 C C . LEU A 1 255 ? -2.286 0.445 9.531 1.00 93.12 255 LEU A C 1
ATOM 1873 O O . LEU A 1 255 ? -2.354 0.147 10.721 1.00 93.12 255 LEU A O 1
ATOM 1877 N N . GLN A 1 256 ? -2.992 1.426 8.989 1.00 90.50 256 GLN A N 1
ATOM 1878 C CA . GLN A 1 256 ? -3.928 2.240 9.748 1.00 90.50 256 GLN A CA 1
ATOM 1879 C C . GLN A 1 256 ? -5.304 2.175 9.111 1.00 90.50 256 GLN A C 1
ATOM 1881 O O . GLN A 1 256 ? -5.439 2.340 7.896 1.00 90.50 256 GLN A O 1
ATOM 1886 N N . GLU A 1 257 ? -6.324 1.992 9.939 1.00 89.88 257 GLU A N 1
ATOM 1887 C CA . GLU A 1 257 ? -7.704 2.185 9.520 1.00 89.88 257 GLU A CA 1
ATOM 1888 C C . GLU A 1 257 ? -7.914 3.570 8.864 1.00 89.88 257 GLU A C 1
ATOM 1890 O O . GLU A 1 257 ? -7.160 4.521 9.122 1.00 89.88 257 GLU A O 1
ATOM 1895 N N . PRO A 1 258 ? -8.913 3.706 7.976 1.00 87.44 258 PRO A N 1
ATOM 1896 C CA . PRO A 1 258 ? -9.230 4.982 7.350 1.00 87.44 258 PRO A CA 1
ATOM 1897 C C . PRO A 1 258 ? -9.450 6.072 8.413 1.00 87.44 258 PRO A C 1
ATOM 1899 O O . PRO A 1 258 ? -10.166 5.840 9.380 1.00 87.44 258 PRO A O 1
ATOM 1902 N N . PRO A 1 259 ? -8.907 7.289 8.250 1.00 78.56 259 PRO A N 1
ATOM 1903 C CA . PRO A 1 259 ? -9.046 8.347 9.252 1.00 78.56 259 PRO A CA 1
ATOM 1904 C C . PRO A 1 259 ? -10.504 8.752 9.517 1.00 78.56 259 PRO A C 1
ATOM 1906 O O . PRO A 1 259 ? -10.815 9.305 10.565 1.00 78.56 259 PRO A O 1
ATOM 1909 N N . GLN A 1 260 ? -11.409 8.451 8.583 1.00 78.31 260 GLN A N 1
ATOM 1910 C CA . GLN A 1 260 ? -12.840 8.702 8.711 1.00 78.31 260 GLN A CA 1
ATOM 1911 C C . GLN A 1 260 ? -13.573 7.665 9.583 1.00 78.31 260 GLN A C 1
ATOM 1913 O O . GLN A 1 260 ? -14.737 7.886 9.905 1.00 78.31 260 GLN A O 1
ATOM 1918 N N . SER A 1 261 ? -12.945 6.547 9.976 1.00 72.00 261 SER A N 1
ATOM 1919 C CA . SER A 1 261 ? -13.578 5.502 10.797 1.00 72.00 261 SER A CA 1
ATOM 1920 C C . SER A 1 261 ? -13.488 5.795 12.296 1.00 72.00 261 SER A C 1
ATOM 1922 O O . SER A 1 261 ? -13.079 4.941 13.080 1.00 72.00 261 SER A O 1
ATOM 1924 N N . VAL A 1 262 ? -13.868 7.007 12.701 1.00 74.06 262 VAL A N 1
ATOM 1925 C CA . VAL A 1 262 ? -14.020 7.341 14.121 1.00 74.06 262 VAL A CA 1
ATOM 1926 C C . VAL A 1 262 ? -15.246 6.605 14.657 1.00 74.06 262 VAL A C 1
ATOM 1928 O O . VAL A 1 262 ? -16.344 6.743 14.119 1.00 74.06 262 VAL A O 1
ATOM 1931 N N . GLN A 1 263 ? -15.051 5.804 15.701 1.00 77.44 263 GLN A N 1
ATOM 1932 C CA . GLN A 1 263 ? -16.101 4.986 16.310 1.00 77.44 263 GLN A CA 1
ATOM 1933 C C . GLN A 1 263 ? -16.301 5.375 17.775 1.00 77.44 263 GLN A C 1
ATOM 1935 O O . GLN A 1 263 ? -15.423 5.982 18.391 1.00 77.44 263 GLN A O 1
ATOM 1940 N N . PHE A 1 264 ? -17.449 5.001 18.341 1.00 77.81 264 PHE A N 1
ATOM 1941 C CA . PHE A 1 264 ? -17.642 5.036 19.787 1.00 77.81 264 PHE A CA 1
ATOM 1942 C C . PHE A 1 264 ? -17.033 3.771 20.400 1.00 77.81 264 PHE A C 1
ATOM 1944 O O . PHE A 1 264 ? -17.491 2.664 20.125 1.00 77.81 264 PHE A O 1
ATOM 1951 N N . GLY A 1 265 ? -15.984 3.940 21.201 1.00 72.94 265 GLY A N 1
ATOM 1952 C CA . GLY A 1 265 ? -15.166 2.861 21.745 1.00 72.94 265 GLY A CA 1
ATOM 1953 C C . GLY A 1 265 ? -15.781 2.179 22.953 1.00 72.94 265 GLY A C 1
ATOM 1954 O O . GLY A 1 265 ? -15.325 2.374 24.079 1.00 72.94 265 GLY A O 1
ATOM 1955 N N . LEU A 1 266 ? -16.816 1.378 22.710 1.00 84.94 266 LEU A N 1
ATOM 1956 C CA . LEU A 1 266 ? -17.339 0.420 23.677 1.00 84.94 266 LEU A CA 1
ATOM 1957 C C . LEU A 1 266 ? -16.684 -0.934 23.417 1.00 84.94 266 LEU A C 1
ATOM 1959 O O . LEU A 1 266 ? -16.880 -1.537 22.363 1.00 84.94 266 LEU A O 1
ATOM 1963 N N . GLU A 1 267 ? -15.932 -1.431 24.388 1.00 84.94 267 GLU A N 1
ATOM 1964 C CA . GLU A 1 267 ? -15.315 -2.750 24.300 1.00 84.94 267 GLU A CA 1
ATOM 1965 C C . GLU A 1 267 ? -16.149 -3.777 25.070 1.00 84.94 267 GLU A C 1
ATOM 1967 O O . GLU A 1 267 ? -16.625 -3.479 26.170 1.00 84.94 267 GLU A O 1
ATOM 1972 N N . PRO A 1 268 ? -16.347 -4.993 24.538 1.00 85.31 268 PRO A N 1
ATOM 1973 C CA . PRO A 1 268 ? -17.030 -6.044 25.275 1.00 85.31 268 PRO A CA 1
ATOM 1974 C C . PRO A 1 268 ? -16.210 -6.443 26.510 1.00 85.31 268 PRO A C 1
ATOM 1976 O O . PRO A 1 268 ? -14.995 -6.626 26.442 1.00 85.31 268 PRO A O 1
ATOM 1979 N N . SER A 1 269 ? -16.882 -6.593 27.650 1.00 85.50 269 SER A N 1
ATOM 1980 C CA . SER A 1 269 ? -16.290 -7.023 28.919 1.00 85.50 269 SER A CA 1
ATOM 1981 C C . SER A 1 269 ? -17.215 -8.037 29.587 1.00 85.50 269 SER A C 1
ATOM 1983 O O . SER A 1 269 ? -18.224 -7.677 30.200 1.00 85.50 269 SER A O 1
ATOM 1985 N N . GLY A 1 270 ? -16.913 -9.327 29.412 1.00 84.62 270 GLY A N 1
ATOM 1986 C CA . GLY A 1 270 ? -17.788 -10.417 29.846 1.00 84.62 270 GLY A CA 1
ATOM 1987 C C . GLY A 1 270 ? -19.161 -10.336 29.173 1.00 84.62 270 GLY A C 1
ATOM 1988 O O . GLY A 1 270 ? -19.264 -10.424 27.953 1.00 84.62 270 GLY A O 1
ATOM 1989 N N . THR A 1 271 ? -20.216 -10.159 29.968 1.00 80.50 271 THR A N 1
ATOM 1990 C CA . THR A 1 271 ? -21.602 -9.988 29.490 1.00 80.50 271 THR A CA 1
ATOM 1991 C C . THR A 1 271 ? -22.007 -8.524 29.289 1.00 80.50 271 THR A C 1
ATOM 1993 O O . THR A 1 271 ? -23.159 -8.250 28.960 1.00 80.50 271 THR A O 1
ATOM 1996 N N . GLY A 1 272 ? -21.100 -7.578 29.541 1.00 86.38 272 GLY A N 1
ATOM 1997 C CA . GLY A 1 272 ? -21.349 -6.143 29.455 1.00 86.38 272 GLY A CA 1
ATOM 1998 C C . GLY A 1 272 ? -20.382 -5.434 28.514 1.00 86.38 272 GLY A C 1
ATOM 1999 O O . GLY A 1 272 ? -19.690 -6.052 27.706 1.00 86.38 272 GLY A O 1
ATOM 2000 N N . TRP A 1 273 ? -20.332 -4.114 28.648 1.00 89.06 273 TRP A N 1
ATOM 2001 C CA . TRP A 1 273 ? -19.452 -3.245 27.875 1.00 89.06 273 TRP A CA 1
ATOM 2002 C C . TRP A 1 273 ? -18.613 -2.393 28.821 1.00 89.06 273 TRP A C 1
ATOM 2004 O O . TRP A 1 273 ? -19.037 -2.098 29.940 1.00 89.06 273 TRP A O 1
ATOM 2014 N N . ARG A 1 274 ? -17.427 -1.990 28.376 1.00 90.06 274 ARG A N 1
ATOM 2015 C CA . ARG A 1 274 ? -16.530 -1.083 29.093 1.00 90.06 274 ARG A CA 1
ATOM 2016 C C . ARG A 1 274 ? -16.057 0.040 28.176 1.00 90.06 274 ARG A C 1
ATOM 2018 O O . ARG A 1 274 ? -15.946 -0.149 26.968 1.00 90.06 274 ARG A O 1
ATOM 2025 N N . VAL A 1 275 ? -15.742 1.184 28.770 1.00 88.31 275 VAL A N 1
ATOM 2026 C CA . VAL A 1 275 ? -15.051 2.300 28.117 1.00 88.31 275 VAL A CA 1
ATOM 2027 C C . VAL A 1 275 ? -13.618 2.342 28.647 1.00 88.31 275 VAL A C 1
ATOM 2029 O O . VAL A 1 275 ? -13.444 2.528 29.856 1.00 88.31 275 VAL A O 1
ATOM 2032 N N . PRO A 1 276 ? -12.589 2.167 27.800 1.00 86.12 276 PRO A N 1
ATOM 2033 C CA . PRO A 1 276 ? -11.207 2.388 28.203 1.00 86.12 276 PRO A CA 1
ATOM 2034 C C . PRO A 1 276 ? -10.960 3.891 28.390 1.00 86.12 276 PRO A C 1
ATOM 2036 O O . PRO A 1 276 ? -11.114 4.692 27.468 1.00 86.12 276 PRO A O 1
ATOM 2039 N N . VAL A 1 277 ? -10.566 4.284 29.596 1.00 83.44 277 VAL A N 1
ATOM 2040 C CA . VAL A 1 277 ? -10.225 5.665 29.945 1.00 83.44 277 VAL A CA 1
ATOM 2041 C C . VAL A 1 277 ? -8.757 5.893 29.625 1.00 83.44 277 VAL A C 1
ATOM 2043 O O . VAL A 1 277 ? -7.883 5.176 30.116 1.00 83.44 277 VAL A O 1
ATOM 2046 N N . ARG A 1 278 ? -8.480 6.902 28.799 1.00 75.88 278 ARG A N 1
ATOM 2047 C CA . ARG A 1 278 ? -7.135 7.201 28.299 1.00 75.88 278 ARG A CA 1
ATOM 2048 C C . ARG A 1 278 ? -6.553 8.442 28.971 1.00 75.88 278 ARG A C 1
ATOM 2050 O O . ARG A 1 278 ? -7.276 9.383 29.282 1.00 75.88 278 ARG A O 1
ATOM 2057 N N . SER A 1 279 ? -5.238 8.453 29.164 1.00 73.06 279 SER A N 1
ATOM 2058 C CA . SER A 1 279 ? -4.493 9.659 29.534 1.00 73.06 279 SER A CA 1
ATOM 2059 C C . SER A 1 279 ? -4.435 10.643 28.361 1.00 73.06 279 SER A C 1
ATOM 2061 O O . SER A 1 279 ? -4.743 10.289 27.222 1.00 73.06 279 SER A O 1
ATOM 2063 N N . ALA A 1 280 ? -3.948 11.864 28.605 1.00 67.12 280 ALA A N 1
ATOM 2064 C CA . ALA A 1 280 ? -3.672 12.835 27.539 1.00 67.12 280 ALA A CA 1
ATOM 2065 C C . ALA A 1 280 ? -2.701 12.300 26.461 1.00 67.12 280 ALA A C 1
ATOM 2067 O O . ALA A 1 280 ? -2.735 12.754 25.324 1.00 67.12 280 ALA A O 1
ATOM 2068 N N . GLY A 1 281 ? -1.866 11.307 26.797 1.00 61.12 281 GLY A N 1
ATOM 2069 C CA . GLY A 1 281 ? -0.976 10.619 25.855 1.00 61.12 281 GLY A CA 1
ATOM 2070 C C . GLY A 1 281 ? -1.624 9.449 25.102 1.00 61.12 281 GLY A C 1
ATOM 2071 O O . GLY A 1 281 ? -0.918 8.696 24.438 1.00 61.12 281 GLY A O 1
ATOM 2072 N N . GLY A 1 282 ? -2.938 9.238 25.242 1.00 65.12 282 GLY A N 1
ATOM 2073 C CA . GLY A 1 282 ? -3.683 8.174 24.560 1.00 65.12 282 GLY A CA 1
ATOM 2074 C C . GLY A 1 282 ? -3.497 6.769 25.146 1.00 65.12 282 GLY A C 1
ATOM 2075 O O . GLY A 1 282 ? -4.070 5.816 24.622 1.00 65.12 282 GLY A O 1
ATOM 2076 N N . GLN A 1 283 ? -2.730 6.622 26.229 1.00 70.75 283 GLN A N 1
ATOM 2077 C CA . GLN A 1 283 ? -2.555 5.339 26.915 1.00 70.75 283 GLN A CA 1
ATOM 2078 C C . GLN A 1 283 ? -3.761 5.036 27.802 1.00 70.75 283 GLN A C 1
ATOM 2080 O O . GLN A 1 283 ? -4.188 5.911 28.552 1.00 70.75 283 GLN A O 1
ATOM 2085 N N . GLU A 1 284 ? -4.289 3.814 27.739 1.00 78.81 284 GLU A N 1
ATOM 2086 C CA . GLU A 1 284 ? -5.339 3.353 28.654 1.00 78.81 284 GLU A CA 1
ATOM 2087 C C . GLU A 1 284 ? -4.795 3.321 30.090 1.00 78.81 284 GLU A C 1
ATOM 2089 O O . GLU A 1 284 ? -3.779 2.687 30.366 1.00 78.81 284 GLU A O 1
ATOM 2094 N N . VAL A 1 285 ? -5.454 4.047 30.992 1.00 81.75 285 VAL A N 1
ATOM 2095 C CA . VAL A 1 285 ? -5.087 4.146 32.414 1.00 81.75 285 VAL A CA 1
ATOM 2096 C C . VAL A 1 285 ? -6.010 3.278 33.262 1.00 81.75 285 VAL A C 1
ATOM 2098 O O . VAL A 1 285 ? -5.573 2.642 34.216 1.00 81.75 285 VAL A O 1
ATOM 2101 N N . THR A 1 286 ? -7.299 3.262 32.924 1.00 86.44 286 THR A N 1
ATOM 2102 C CA . THR A 1 286 ? -8.331 2.490 33.620 1.00 86.44 286 THR A CA 1
ATOM 2103 C C . THR A 1 286 ? -9.484 2.188 32.665 1.00 86.44 286 THR A C 1
ATOM 2105 O O . THR A 1 286 ? -9.467 2.615 31.513 1.00 86.44 286 THR A O 1
ATOM 2108 N N . SER A 1 287 ? -10.507 1.469 33.121 1.00 87.25 287 SER A N 1
ATOM 2109 C CA . SER A 1 287 ? -11.734 1.278 32.350 1.00 87.25 287 SER A CA 1
ATOM 2110 C C . SER A 1 287 ? -12.974 1.405 33.223 1.00 87.25 287 SER A C 1
ATOM 2112 O O . SER A 1 287 ? -12.962 1.040 34.397 1.00 87.25 287 SER A O 1
ATOM 2114 N N . VAL A 1 288 ? -14.042 1.940 32.635 1.00 89.44 288 VAL A N 1
ATOM 2115 C CA . VAL A 1 288 ? -15.324 2.189 33.300 1.00 89.44 288 VAL A CA 1
ATOM 2116 C C . VAL A 1 288 ? -16.378 1.250 32.710 1.00 89.44 288 VAL A C 1
ATOM 2118 O O . VAL A 1 288 ? -16.505 1.190 31.485 1.00 89.44 288 VAL A O 1
ATOM 2121 N N . PRO A 1 289 ? -17.139 0.500 33.528 1.00 90.81 289 PRO A N 1
ATOM 2122 C CA . PRO A 1 289 ? -18.240 -0.312 33.024 1.00 90.81 289 PRO A CA 1
ATOM 2123 C C . PRO A 1 289 ? -19.345 0.587 32.461 1.00 90.81 289 PRO A C 1
ATOM 2125 O O . PRO A 1 289 ? -19.659 1.630 33.028 1.00 90.81 289 PRO A O 1
ATOM 2128 N N . VAL A 1 290 ? -19.952 0.176 31.352 1.00 89.75 290 VAL A N 1
ATOM 2129 C CA . VAL A 1 290 ? -21.015 0.930 30.680 1.00 89.75 290 VAL A CA 1
ATOM 2130 C C . VAL A 1 290 ? -22.349 0.618 31.360 1.00 89.75 290 VAL A C 1
ATOM 2132 O O . VAL A 1 290 ? -22.836 -0.512 31.244 1.00 89.75 290 VAL A O 1
ATOM 2135 N N . PRO A 1 291 ? -22.969 1.584 32.059 1.00 90.00 291 PRO A N 1
ATOM 2136 C CA . PRO A 1 291 ? -24.269 1.374 32.667 1.00 90.00 291 PRO A CA 1
ATOM 2137 C C . PRO A 1 291 ? -25.340 1.311 31.576 1.00 90.00 291 PRO A C 1
ATOM 2139 O O . PRO A 1 291 ? -25.446 2.193 30.721 1.00 90.00 291 PRO A O 1
ATOM 2142 N N . MET A 1 292 ? -26.146 0.255 31.611 1.00 89.75 292 MET A N 1
ATOM 2143 C CA . MET A 1 292 ? -27.304 0.095 30.736 1.00 89.75 292 MET A CA 1
ATOM 2144 C C . MET A 1 292 ? -28.555 0.586 31.457 1.00 89.75 292 MET A 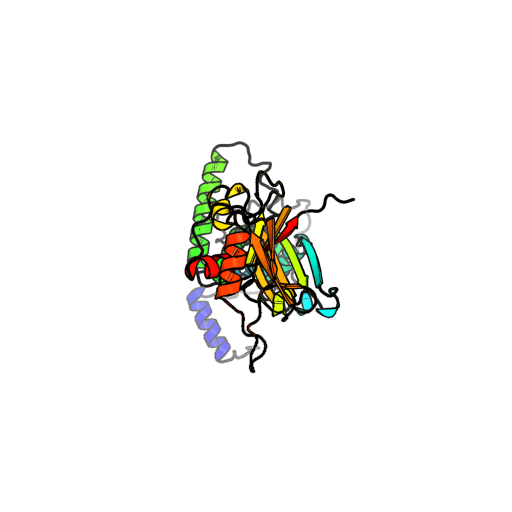C 1
ATOM 2146 O O . MET A 1 292 ? -28.766 0.273 32.629 1.00 89.75 292 MET A O 1
ATOM 2150 N N . ARG A 1 293 ? -29.402 1.337 30.753 1.00 89.19 293 ARG A N 1
ATOM 2151 C CA . ARG A 1 293 ? -30.675 1.813 31.285 1.00 89.19 293 ARG A CA 1
ATOM 2152 C C . ARG A 1 293 ? -31.613 0.617 31.508 1.00 89.19 293 ARG A C 1
ATOM 2154 O O . ARG A 1 293 ? -31.874 -0.120 30.555 1.00 89.19 293 ARG A O 1
ATOM 2161 N N . PRO A 1 294 ? -32.175 0.435 32.715 1.00 83.88 294 PRO A N 1
ATOM 2162 C CA . PRO A 1 294 ? -33.227 -0.548 32.929 1.00 83.88 294 PRO A CA 1
ATOM 2163 C C . PRO A 1 294 ? -34.494 -0.084 32.200 1.00 83.88 294 PRO A C 1
ATOM 2165 O O . PRO A 1 294 ? -34.967 1.035 32.400 1.00 83.88 294 PRO A O 1
ATOM 2168 N N . GLY A 1 295 ? -35.041 -0.917 31.320 1.00 83.25 295 GLY A N 1
ATOM 2169 C CA . GLY A 1 295 ? -36.214 -0.550 30.535 1.00 83.25 295 GLY A CA 1
ATOM 2170 C C . GLY A 1 295 ? -36.662 -1.637 29.561 1.00 83.25 295 GLY A C 1
ATOM 2171 O O . GLY A 1 295 ? -36.009 -2.673 29.447 1.00 83.25 295 GLY A O 1
ATOM 2172 N N . PRO A 1 296 ? -37.776 -1.402 28.842 1.00 79.56 296 PRO A N 1
ATOM 2173 C CA . PRO A 1 296 ? -38.337 -2.369 27.898 1.00 79.56 296 PRO A CA 1
ATOM 2174 C C . PRO A 1 296 ? -37.465 -2.567 26.648 1.00 79.56 296 PRO A C 1
ATOM 2176 O O . PRO A 1 296 ? -37.598 -3.577 25.964 1.00 79.56 296 PRO A O 1
ATOM 2179 N N . VAL A 1 297 ? -36.575 -1.615 26.346 1.00 81.62 297 VAL A N 1
ATOM 2180 C CA . VAL A 1 297 ? -35.633 -1.687 25.224 1.00 81.62 297 VAL A CA 1
ATOM 2181 C C . VAL A 1 297 ? -34.246 -2.015 25.767 1.00 81.62 297 VAL A C 1
ATOM 2183 O O . VAL A 1 297 ? -33.639 -1.204 26.466 1.00 81.62 297 VAL A O 1
ATOM 2186 N N . ALA A 1 298 ? -33.745 -3.206 25.442 1.00 79.06 298 ALA A N 1
ATOM 2187 C CA . ALA A 1 298 ? -32.385 -3.614 25.774 1.00 79.06 298 ALA A CA 1
ATOM 2188 C C . ALA A 1 298 ? -31.345 -2.843 24.933 1.00 79.06 298 ALA A C 1
ATOM 2190 O O . ALA A 1 298 ? -31.619 -2.452 23.800 1.00 79.06 298 ALA A O 1
ATOM 2191 N N . GLY A 1 299 ? -30.138 -2.648 25.478 1.00 83.06 299 GLY A N 1
ATOM 2192 C CA . GLY A 1 299 ? -29.007 -2.036 24.760 1.00 83.06 299 GLY A CA 1
ATOM 2193 C C . GLY A 1 299 ? -28.955 -0.503 24.774 1.00 83.06 299 GLY A C 1
ATOM 2194 O O . GLY A 1 299 ? -28.164 0.082 24.039 1.00 83.06 299 GLY A O 1
ATOM 2195 N N . VAL A 1 300 ? -29.771 0.161 25.597 1.00 87.56 300 VAL A N 1
ATOM 2196 C CA . VAL A 1 300 ? -29.726 1.622 25.769 1.00 87.56 300 VAL A CA 1
ATOM 2197 C C . VAL A 1 300 ? -28.743 1.982 26.882 1.00 87.56 300 VAL A C 1
ATOM 2199 O O . VAL A 1 300 ? -28.917 1.554 28.019 1.00 87.56 300 VAL A O 1
ATOM 2202 N N . VAL A 1 301 ? -27.736 2.799 26.574 1.00 88.12 301 VAL A N 1
ATOM 2203 C CA . VAL A 1 301 ? -26.744 3.274 27.553 1.00 88.12 301 VAL A CA 1
ATOM 2204 C C . VAL A 1 301 ? -27.339 4.373 28.437 1.00 88.12 301 VAL A C 1
ATOM 2206 O O . VAL A 1 301 ? -27.967 5.314 27.942 1.00 88.12 301 VAL A O 1
ATOM 2209 N N . ASP A 1 302 ? -27.114 4.291 29.749 1.00 89.38 302 ASP A N 1
ATOM 2210 C CA . ASP A 1 302 ? -27.398 5.391 30.670 1.00 89.38 302 ASP A CA 1
ATOM 2211 C C . ASP A 1 302 ? -26.267 6.425 30.625 1.00 89.38 302 ASP A C 1
ATOM 2213 O O . ASP A 1 302 ? -25.263 6.336 31.332 1.00 89.38 302 ASP A O 1
ATOM 2217 N N . VAL A 1 303 ? -26.431 7.422 29.755 1.00 87.75 303 VAL A N 1
ATOM 2218 C CA . VAL A 1 303 ? -25.424 8.468 29.526 1.00 87.75 303 VAL A CA 1
ATOM 2219 C C . VAL A 1 303 ? -25.144 9.288 30.791 1.00 87.75 303 VAL A C 1
ATOM 2221 O O . VAL A 1 303 ? -24.010 9.716 30.982 1.00 87.75 303 VAL A O 1
ATOM 2224 N N . ALA A 1 304 ? -26.133 9.495 31.668 1.00 87.44 304 ALA A N 1
ATOM 2225 C CA . ALA A 1 304 ? -25.956 10.311 32.870 1.00 87.44 304 ALA A CA 1
ATOM 2226 C C . ALA A 1 304 ? -25.104 9.577 33.912 1.00 87.44 304 ALA A C 1
ATOM 2228 O O . ALA A 1 304 ? -24.154 10.145 34.452 1.00 87.44 304 ALA A O 1
ATOM 2229 N N . THR A 1 305 ? -25.398 8.296 34.150 1.00 88.69 305 THR A N 1
ATOM 2230 C CA . THR A 1 305 ? -24.579 7.460 35.038 1.00 88.69 305 THR A CA 1
ATOM 2231 C C . THR A 1 305 ? -23.184 7.232 34.458 1.00 88.69 305 THR A C 1
ATOM 2233 O O . THR A 1 305 ? -22.202 7.280 35.197 1.00 88.69 305 THR A O 1
ATOM 2236 N N . LEU A 1 306 ? -23.075 7.041 33.138 1.00 87.56 306 LEU A N 1
ATOM 2237 C CA . LEU A 1 306 ? -21.788 6.875 32.464 1.00 87.56 306 LEU A CA 1
ATOM 2238 C C . LEU A 1 306 ? -20.918 8.132 32.587 1.00 87.56 306 LEU A C 1
ATOM 2240 O O . LEU A 1 306 ? -19.737 8.015 32.897 1.00 87.56 306 LEU A O 1
ATOM 2244 N N . ALA A 1 307 ? -21.497 9.321 32.395 1.00 86.50 307 ALA A N 1
ATOM 2245 C CA . ALA A 1 307 ? -20.789 10.591 32.545 1.00 86.50 307 ALA A CA 1
ATOM 2246 C C . ALA A 1 307 ? -20.181 10.736 33.947 1.00 86.50 307 ALA A C 1
ATOM 2248 O O . ALA A 1 307 ? -18.992 11.014 34.072 1.00 86.50 307 ALA A O 1
ATOM 2249 N N . GLY A 1 308 ? -20.968 10.460 34.994 1.00 85.56 308 GLY A N 1
ATOM 2250 C CA . GLY A 1 308 ? -20.483 10.514 36.375 1.00 85.56 308 GLY A CA 1
ATOM 2251 C C . GLY A 1 308 ? -19.376 9.497 36.666 1.00 85.56 308 GLY A C 1
ATOM 2252 O O . GLY A 1 308 ? -18.419 9.808 37.372 1.00 85.56 308 GLY A O 1
ATOM 2253 N N . ALA A 1 309 ? -19.466 8.295 36.092 1.00 86.88 309 ALA A N 1
ATOM 2254 C CA . ALA A 1 309 ? -18.437 7.271 36.250 1.00 86.88 309 ALA A CA 1
ATOM 2255 C C . ALA A 1 309 ? -17.129 7.624 35.513 1.00 86.88 309 ALA A C 1
ATOM 2257 O O . ALA A 1 309 ? -16.045 7.350 36.025 1.00 86.88 309 ALA A O 1
ATOM 2258 N N . LEU A 1 310 ? -17.217 8.267 34.343 1.00 84.06 310 LEU A N 1
ATOM 2259 C CA . LEU A 1 310 ? -16.059 8.778 33.603 1.00 84.06 310 LEU A CA 1
ATOM 2260 C C . LEU A 1 310 ? -15.401 9.966 34.319 1.00 84.06 310 LEU A C 1
ATOM 2262 O O . LEU A 1 310 ? -14.175 10.009 34.410 1.00 84.06 310 LEU A O 1
ATOM 2266 N N . ASP A 1 311 ? -16.196 10.880 34.880 1.00 80.75 311 ASP A N 1
ATOM 2267 C CA . ASP A 1 311 ? -15.701 12.006 35.683 1.00 80.75 311 ASP A CA 1
ATOM 2268 C C . ASP A 1 311 ? -14.964 11.526 36.939 1.00 80.75 311 ASP A C 1
ATOM 2270 O O . ASP A 1 311 ? -13.907 12.051 37.280 1.00 80.75 311 ASP A O 1
ATOM 2274 N N . ALA A 1 312 ? -15.475 10.482 37.596 1.00 82.50 312 ALA A N 1
ATOM 2275 C CA . ALA A 1 312 ? -14.812 9.870 38.745 1.00 82.50 312 ALA A CA 1
ATOM 2276 C C . ALA A 1 312 ? -13.501 9.149 38.373 1.00 82.50 312 ALA A C 1
ATOM 2278 O O . ALA A 1 312 ? -12.609 9.025 39.212 1.00 82.50 312 ALA A O 1
ATOM 2279 N N . ALA A 1 313 ? -13.378 8.667 37.133 1.00 79.25 313 ALA A N 1
ATOM 2280 C CA . ALA A 1 313 ? -12.202 7.943 36.657 1.00 79.25 313 ALA A CA 1
ATOM 2281 C C . ALA A 1 313 ? -11.054 8.861 36.192 1.00 79.25 313 ALA A C 1
ATOM 2283 O O . ALA A 1 313 ? -9.908 8.411 36.138 1.00 79.25 313 ALA A O 1
ATOM 2284 N N . VAL A 1 314 ? -11.334 10.129 35.863 1.00 72.75 314 VAL A N 1
ATOM 2285 C CA . VAL A 1 314 ? -10.339 11.110 35.393 1.00 72.75 314 VAL A CA 1
ATOM 2286 C C . VAL A 1 314 ? -10.170 12.231 36.423 1.00 72.75 314 VAL A C 1
ATOM 2288 O O . VAL A 1 314 ? -10.823 13.272 36.366 1.00 72.75 314 VAL A O 1
ATOM 2291 N N . SER A 1 315 ? -9.247 12.042 37.366 1.00 62.75 315 SER A N 1
ATOM 2292 C CA . SER A 1 315 ? -8.924 13.046 38.386 1.00 62.75 315 SER A CA 1
ATOM 2293 C C . SER A 1 315 ? -8.398 14.349 37.764 1.00 62.75 315 SER A C 1
ATOM 2295 O O . SER A 1 315 ? -7.351 14.351 37.119 1.00 62.75 315 SER A O 1
ATOM 2297 N N . GLY A 1 316 ? -9.086 15.473 38.002 1.00 60.72 316 GLY A N 1
ATOM 2298 C CA . GLY A 1 316 ? -8.608 16.823 37.655 1.00 60.72 316 GLY A CA 1
ATOM 2299 C C . GLY A 1 316 ? -9.149 17.430 36.353 1.00 60.72 316 GLY A C 1
ATOM 2300 O O . GLY A 1 316 ? -8.726 18.527 35.992 1.00 60.72 316 GLY A O 1
ATOM 2301 N N . SER A 1 317 ? -10.086 16.771 35.664 1.00 58.28 317 SER A N 1
ATOM 2302 C CA . SER A 1 317 ? -10.782 17.340 34.498 1.00 58.28 317 SER A CA 1
ATOM 2303 C C . SER A 1 317 ? -12.079 18.052 34.925 1.00 58.28 317 SER A C 1
ATOM 2305 O O . SER A 1 317 ? -12.736 17.586 35.859 1.00 58.28 317 SER A O 1
ATOM 2307 N N . PRO A 1 318 ? -12.486 19.173 34.290 1.00 61.56 318 PRO A N 1
ATOM 2308 C CA . PRO A 1 318 ? -13.815 19.742 34.513 1.00 61.56 318 PRO A CA 1
ATOM 2309 C C . PRO A 1 318 ? -14.905 18.699 34.206 1.00 61.56 318 PRO A C 1
ATOM 2311 O O . PRO A 1 318 ? -14.691 17.858 33.330 1.00 61.56 318 PRO A O 1
ATOM 2314 N N . PRO A 1 319 ? -16.070 18.756 34.885 1.00 60.91 319 PRO A N 1
ATOM 2315 C CA . PRO A 1 319 ? -17.130 17.764 34.719 1.00 60.91 319 PRO A CA 1
ATOM 2316 C C . PRO A 1 319 ? -17.497 17.625 33.243 1.00 60.91 319 PRO A C 1
ATOM 2318 O O . PRO A 1 319 ? -17.753 18.632 32.563 1.00 60.91 319 PRO A O 1
ATOM 2321 N N . ASN A 1 320 ? -17.514 16.391 32.739 1.00 61.19 320 ASN A N 1
ATOM 2322 C CA . ASN A 1 320 ? -17.829 16.110 31.351 1.00 61.19 320 ASN A CA 1
ATOM 2323 C C . ASN A 1 320 ? -19.300 16.458 31.093 1.00 61.19 320 ASN A C 1
ATOM 2325 O O . ASN A 1 320 ? -20.215 15.653 31.254 1.00 61.19 320 ASN A O 1
ATOM 2329 N N . ARG A 1 321 ? -19.545 17.679 30.605 1.00 65.19 321 ARG A N 1
ATOM 2330 C CA . ARG A 1 321 ? -20.776 17.991 29.862 1.00 65.19 321 ARG A CA 1
ATOM 2331 C C . ARG A 1 321 ? -20.828 17.097 28.616 1.00 65.19 321 ARG A C 1
ATOM 2333 O O . ARG A 1 321 ? -19.817 16.508 28.250 1.00 65.19 321 ARG A O 1
ATOM 2340 N N . GLY A 1 322 ? -21.966 17.013 27.923 1.00 70.12 322 GLY A N 1
ATOM 2341 C CA . GLY A 1 322 ? -22.165 16.060 26.811 1.00 70.12 322 GLY A CA 1
ATOM 2342 C C . GLY A 1 322 ? -21.007 15.940 25.798 1.00 70.12 322 GLY A C 1
ATOM 2343 O O . GLY A 1 322 ? -20.725 14.843 25.329 1.00 70.12 322 GLY A O 1
ATOM 2344 N N . ALA A 1 323 ? -20.271 17.026 25.527 1.00 73.81 323 ALA A N 1
ATOM 2345 C CA . ALA A 1 323 ? -19.069 17.015 24.686 1.00 73.81 323 ALA A CA 1
ATOM 2346 C C . ALA A 1 323 ? -17.878 16.219 25.268 1.00 73.81 323 ALA A C 1
ATOM 2348 O O . ALA A 1 323 ? -17.176 15.543 24.524 1.00 73.81 323 ALA A O 1
ATOM 2349 N N . GLY A 1 324 ? -17.649 16.269 26.581 1.00 75.75 324 GLY A N 1
ATOM 2350 C CA . GLY A 1 324 ? -16.576 15.525 27.248 1.00 75.75 324 GLY A CA 1
ATOM 2351 C C . GLY A 1 324 ? -16.850 14.019 27.313 1.00 75.75 324 GLY A C 1
ATOM 2352 O O . GLY A 1 324 ? -15.955 13.199 27.093 1.00 75.75 324 GLY A O 1
ATOM 2353 N N . VAL A 1 325 ? -18.121 13.640 27.485 1.00 78.75 325 VAL A N 1
ATOM 2354 C CA . VAL A 1 325 ? -18.559 12.241 27.341 1.00 78.75 325 VAL A CA 1
ATOM 2355 C C . VAL A 1 325 ? -18.363 11.775 25.899 1.00 78.75 325 VAL A C 1
ATOM 2357 O O . VAL A 1 325 ? -17.820 10.702 25.667 1.00 78.75 325 VAL A O 1
ATOM 2360 N N . ALA A 1 326 ? -18.735 12.594 24.912 1.00 79.56 326 ALA A N 1
ATOM 2361 C CA . ALA A 1 326 ? -18.505 12.253 23.511 1.00 79.56 326 ALA A CA 1
ATOM 2362 C C . ALA A 1 326 ? -17.009 12.053 23.211 1.00 79.56 326 ALA A C 1
ATOM 2364 O O . ALA A 1 326 ? -16.657 11.063 22.580 1.00 79.56 326 ALA A O 1
ATOM 2365 N N . LEU A 1 327 ? -16.138 12.942 23.707 1.00 78.19 327 LEU A N 1
ATOM 2366 C CA . LEU A 1 327 ? -14.688 12.879 23.501 1.00 78.19 327 LEU A CA 1
ATOM 2367 C C . LEU A 1 327 ? -14.053 11.635 24.137 1.00 78.19 327 LEU A C 1
ATOM 2369 O O . LEU A 1 327 ? -13.220 10.988 23.510 1.00 78.19 327 LEU A O 1
ATOM 2373 N N . SER A 1 328 ? -14.458 11.282 25.358 1.00 77.75 328 SER A N 1
ATOM 2374 C CA . SER A 1 328 ? -13.968 10.075 26.045 1.00 77.75 328 SER A CA 1
ATOM 2375 C C . SER A 1 328 ? -14.431 8.782 25.375 1.00 77.75 328 SER A C 1
ATOM 2377 O O . SER A 1 328 ? -13.715 7.783 25.411 1.00 77.75 328 SER A O 1
ATOM 2379 N N . LEU A 1 329 ? -15.586 8.812 24.707 1.00 83.25 329 LEU A N 1
ATOM 2380 C CA . LEU A 1 329 ? -16.075 7.702 23.898 1.00 83.25 329 LEU A CA 1
ATOM 2381 C C . LEU A 1 329 ? -15.433 7.634 22.509 1.00 83.25 329 LEU A C 1
ATOM 2383 O O . LEU A 1 329 ? -15.602 6.615 21.846 1.00 83.25 329 LEU A O 1
ATOM 2387 N N . LEU A 1 330 ? -14.704 8.653 22.040 1.00 83.00 330 LEU A N 1
ATOM 2388 C CA . LEU A 1 330 ? -14.056 8.573 20.731 1.00 83.00 330 LEU A CA 1
ATOM 2389 C C . LEU A 1 330 ? -12.959 7.505 20.738 1.00 83.00 330 LEU A C 1
ATOM 2391 O O . LEU A 1 330 ? -12.042 7.500 21.564 1.00 83.00 330 LEU A O 1
ATOM 2395 N N . GLN A 1 331 ? -13.027 6.611 19.762 1.00 78.38 331 GLN A N 1
ATOM 2396 C CA . GLN A 1 331 ? -11.964 5.681 19.431 1.00 78.38 331 GLN A CA 1
ATOM 2397 C C . GLN A 1 331 ? -11.321 6.123 18.122 1.00 78.38 331 GLN A C 1
ATOM 2399 O O . GLN A 1 331 ? -11.965 6.171 17.071 1.00 78.38 331 GLN A O 1
ATOM 2404 N N . ALA A 1 332 ? -10.041 6.482 18.217 1.00 77.00 332 ALA A N 1
ATOM 2405 C CA . ALA A 1 332 ? -9.229 6.779 17.052 1.00 77.00 332 ALA A CA 1
ATOM 2406 C C . ALA A 1 332 ? -9.042 5.506 16.202 1.00 77.00 332 ALA A C 1
ATOM 2408 O O . ALA A 1 332 ? -9.007 4.405 16.763 1.00 77.00 332 ALA A O 1
ATOM 2409 N N . PRO A 1 333 ? -8.890 5.653 14.874 1.00 80.75 333 PRO A N 1
ATOM 2410 C CA . PRO A 1 333 ? -8.619 4.540 13.973 1.00 80.75 333 PRO A CA 1
ATOM 2411 C C . PRO A 1 333 ? -7.443 3.695 14.466 1.00 80.75 333 PRO A C 1
ATOM 2413 O O . PRO A 1 333 ? -6.393 4.232 14.843 1.00 80.75 333 PRO A O 1
ATOM 2416 N N . SER A 1 334 ? -7.606 2.371 14.457 1.00 83.25 334 SER A N 1
ATOM 2417 C CA . SER A 1 334 ? -6.545 1.480 14.921 1.00 83.25 334 SER A CA 1
ATOM 2418 C C . SER A 1 334 ? -5.327 1.537 13.989 1.00 83.25 334 SER A C 1
ATOM 2420 O O . SER A 1 334 ? -5.433 1.772 12.778 1.00 83.25 334 SER A O 1
ATOM 2422 N N . ARG A 1 335 ? -4.136 1.347 14.571 1.00 86.94 335 ARG A N 1
ATOM 2423 C CA . ARG A 1 335 ? -2.858 1.324 13.850 1.00 86.94 335 ARG A CA 1
ATOM 2424 C C . ARG A 1 335 ? -2.048 0.099 14.251 1.00 86.94 335 ARG A C 1
ATOM 2426 O O . ARG A 1 335 ? -1.540 0.020 15.367 1.00 86.94 335 ARG A O 1
ATOM 2433 N N . GLN A 1 336 ? -1.852 -0.812 13.307 1.00 89.62 336 GLN A N 1
ATOM 2434 C CA . GLN A 1 336 ? -0.967 -1.958 13.461 1.00 89.62 336 GLN A CA 1
ATOM 2435 C C . GLN A 1 336 ? 0.444 -1.606 12.979 1.00 89.62 336 GLN A C 1
ATOM 2437 O O . GLN A 1 336 ? 0.632 -1.082 11.879 1.00 89.62 336 GLN A O 1
ATOM 2442 N N . ARG A 1 337 ? 1.452 -1.927 13.796 1.00 90.69 337 ARG A N 1
ATOM 2443 C CA . ARG A 1 337 ? 2.873 -1.744 13.469 1.00 90.69 337 ARG A CA 1
ATOM 2444 C C . ARG A 1 337 ? 3.503 -3.089 13.119 1.00 90.69 337 ARG A C 1
ATOM 2446 O O . ARG A 1 337 ? 3.339 -4.056 13.859 1.00 90.69 337 ARG A O 1
ATOM 2453 N N . PHE A 1 338 ? 4.261 -3.123 12.030 1.00 90.38 338 PHE A N 1
ATOM 2454 C CA . PHE A 1 338 ? 5.135 -4.230 11.652 1.00 90.38 338 PHE A CA 1
ATOM 2455 C C . PHE A 1 338 ? 6.558 -3.696 11.571 1.00 90.38 338 PHE A C 1
ATOM 2457 O O . PHE A 1 338 ? 6.885 -2.957 10.647 1.00 90.38 338 PHE A O 1
ATOM 2464 N N . ALA A 1 339 ? 7.378 -4.021 12.563 1.00 87.69 339 ALA A N 1
ATOM 2465 C CA . ALA A 1 339 ? 8.805 -3.730 12.538 1.00 87.69 339 ALA A CA 1
ATOM 2466 C C . ALA A 1 339 ? 9.570 -4.965 12.057 1.00 87.69 339 ALA A C 1
ATOM 2468 O O . ALA A 1 339 ? 9.093 -6.093 12.219 1.00 87.69 339 ALA A O 1
ATOM 2469 N N . ALA A 1 340 ? 10.757 -4.756 11.492 1.00 75.56 340 ALA A N 1
ATOM 2470 C CA . ALA A 1 340 ? 11.711 -5.831 11.288 1.00 75.56 340 ALA A CA 1
ATOM 2471 C C . ALA A 1 340 ? 11.972 -6.497 12.646 1.00 75.56 340 ALA A C 1
ATOM 2473 O O . ALA A 1 340 ? 12.525 -5.886 13.559 1.00 75.56 340 ALA A O 1
ATOM 2474 N N . GLY A 1 341 ? 11.517 -7.740 12.809 1.00 57.75 341 GLY A N 1
ATOM 2475 C CA . GLY A 1 341 ? 11.899 -8.523 13.972 1.00 57.75 341 GLY A CA 1
ATOM 2476 C C . GLY A 1 341 ? 13.415 -8.661 13.967 1.00 57.75 341 GLY A C 1
ATOM 2477 O O . GLY A 1 341 ? 13.994 -9.032 12.944 1.00 57.75 341 GLY A O 1
ATOM 2478 N N . THR A 1 342 ? 14.067 -8.386 15.095 1.00 37.91 342 THR A N 1
ATOM 2479 C CA . THR A 1 342 ? 15.361 -9.004 15.376 1.00 37.91 342 THR A CA 1
ATOM 2480 C C . THR A 1 342 ? 15.143 -10.499 15.201 1.00 37.91 342 THR A C 1
ATOM 2482 O O . THR A 1 342 ? 14.385 -11.100 15.962 1.00 37.91 342 THR A O 1
ATOM 2485 N N . ALA A 1 343 ? 15.712 -11.074 14.141 1.00 32.16 343 ALA A N 1
ATOM 2486 C CA . ALA A 1 343 ? 15.711 -12.513 13.954 1.00 32.16 343 ALA A CA 1
ATOM 2487 C C . ALA A 1 343 ? 16.226 -13.140 15.260 1.00 32.16 343 ALA A C 1
ATOM 2489 O O . ALA A 1 343 ? 17.349 -12.855 15.678 1.00 32.16 343 ALA A O 1
ATOM 2490 N N . ARG A 1 344 ? 15.356 -13.883 15.943 1.00 28.66 344 ARG A N 1
ATOM 2491 C CA . ARG A 1 344 ? 15.750 -14.840 16.974 1.00 28.66 344 ARG A CA 1
ATOM 2492 C C . ARG A 1 344 ? 16.045 -16.161 16.295 1.00 28.66 344 ARG A C 1
ATOM 2494 O O . ARG A 1 344 ? 15.277 -16.503 15.366 1.00 28.66 344 ARG A O 1
#

pLDDT: mean 78.25, std 18.23, range [28.62, 96.44]

Solvent-accessible surface area (backbone atoms only — not comparable to full-atom values): 20706 Å² total; per-residue (Å²): 135,86,80,81,72,52,77,67,55,51,53,51,49,54,55,48,35,76,74,70,52,80,78,82,80,90,75,76,95,73,93,77,82,90,82,82,90,81,83,90,76,81,82,66,85,71,77,86,59,93,81,73,78,77,79,54,61,68,57,26,45,52,50,20,34,46,73,70,50,48,96,55,60,60,58,81,80,45,77,50,76,80,79,48,60,81,75,37,74,46,78,52,67,67,60,60,71,59,46,54,50,50,52,52,53,63,64,36,74,84,49,59,94,46,73,66,36,51,50,51,42,63,68,45,42,69,59,50,51,52,45,11,59,64,34,34,76,46,47,44,41,40,75,71,66,76,42,50,69,69,58,49,45,52,52,46,51,51,55,48,52,51,50,53,59,56,50,76,75,46,95,59,79,80,72,73,75,69,75,78,51,46,20,34,37,43,35,31,27,70,60,42,54,75,40,77,68,47,43,78,51,37,19,57,52,64,48,57,90,82,50,50,86,88,60,57,68,68,60,47,40,73,77,41,54,88,38,51,33,49,73,39,42,78,47,74,79,46,69,38,31,36,39,40,30,26,61,28,77,61,29,20,37,39,44,27,47,36,86,83,56,65,42,75,44,69,41,82,48,92,95,47,38,24,34,62,40,56,47,98,86,68,47,74,76,50,70,42,73,56,44,65,44,90,63,96,57,80,92,41,69,30,62,69,64,36,32,55,51,52,44,71,70,42,87,90,62,79,78,48,51,75,67,47,45,51,58,62,31,54,28,76,49,58,71,49,77,48,58,68,69,79,86,125

Organism: Micromonospora olivasterospora (NCBI:txid1880)

Radius of gyration: 30.94 Å; Cα contacts (8 Å, |Δi|>4): 396; chains: 1; bounding box: 80×40×100 Å

Sequence (344 aa):
MTQTMSAGGRLLAQRLAAVLGDPPAAGGDGLVAPAGRAGSATPAAAKAGAGEPPLPDYVAHVLARWDLLHDVPFRYLVPDARLLPPESIRFFRLDRGWLDRLRAGALAVGGGDGSRERAATAALLPRADGAAAEHLPLVREVQRGRISIPVAAEVVAEERAESVALAAGTDAVRLAGAAVPVTGFLLRSALVSGWPAMQIRAWASDLPADVPPGVDPDELAGRRPDLVVPLLRLQRLSPAVLLALFHGAPRLIWLQEPPQSVQFGLEPSGTGWRVPVRSAGGQEVTSVPVPMRPGPVAGVVDVATLAGALDAAVSGSPPNRGA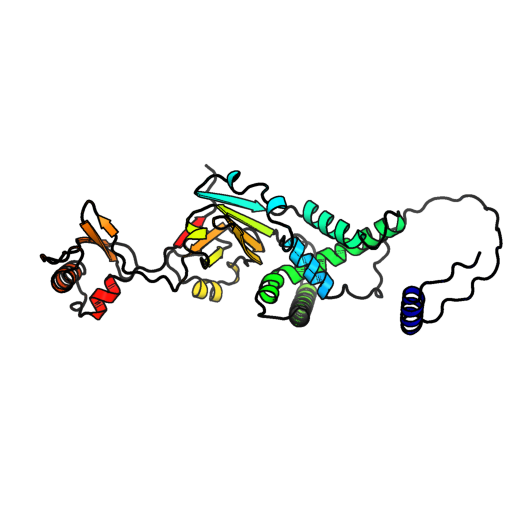GVALSLLQAPSRQRFAAGTAR

Secondary structure (DSSP, 8-state):
------HHHHHHHHHHHHHH-PPPP-------PPPP-------------TTSPPPPHHHHHHHHHHHTTTTS-HHHH-S-GGGSPTTEEEEEE--HHHHHHHHHHHHHTTT-S-HHHHHHHHHHHHHHHHHHHHHGGGHHHHHTTSS-HHHHHHHHHHHHHHHHHHHTTSSGGGTTTSPPPEEEEEEESHHHHH-TT-EEEEES---TTTS-TT--HHHHHHH-GGGB--EEEEEEEETTEEEEEEEB--SEEEEE--TT--EE-PEEETTEEEEEEE-TTS-EEEEEE-PBPPSSSTT-B-HHHHHHHHHHHSTTSPP--HHHHHHHHEEPPPEEEEE-----